Protein AF-A0A6A6X1Z5-F1 (afdb_monomer_lite)

pLDDT: mean 71.98, std 20.32, range [31.97, 98.31]

InterPro domains:
  IPR053030 Ribosomal biogenesis protein FAF1-like [PTHR28096] (64-245)

Secondary structure (DSSP, 8-state):
----------PPPTTSSS--S--------SS-HHHHHHHHHHHHHHHHSPPP------PPP--------------------------TT-------------------HHHHHHHHSSSPPPS---------------SS-HHHHHHH-HHHHHHHHHHHHHHHHHHHHHH-----SSPPPTTS--HHHHHHHHHHHHHHTT-SS-TTS-S---HHHHHHHHHHHHHHHHHHHHHHHHTT------

Foldseek 3Di:
DDDDDPDDDDPDDPVVVPDDDDDDDDDDDPDPPPVVVVVVVVVVCCVVDVDDDDDDDDDDDDDDDDDDDDDDDDDDDDDDDDDDDDDPPDPDDDDDPPPPPPPPVPDDPVVCCQVPDPDDNDPDPPVPDPPPPPVPPPPCPVVNVCVVDPVVVLCVQLVVLLVVLVVVLVVDPDDDPDNPPSPDDDDPSVLVSVQSVVVVVPDPDGPPDDPDDPPVVVVVVVVVVVVVVVVVVVVCVVVVHDDDDD

Radius of gyration: 39.99 Å; chains: 1; bounding box: 81×71×133 Å

Structure (mmCIF, N/CA/C/O backbone):
data_AF-A0A6A6X1Z5-F1
#
_entry.id   AF-A0A6A6X1Z5-F1
#
loop_
_atom_site.group_PDB
_atom_site.id
_atom_site.type_symbol
_atom_site.label_atom_id
_atom_site.label_alt_id
_atom_site.label_comp_id
_atom_site.label_asym_id
_atom_site.label_entity_id
_atom_site.label_seq_id
_atom_site.pdbx_PDB_ins_code
_atom_site.Cartn_x
_atom_site.Cartn_y
_atom_site.Cartn_z
_atom_site.occupancy
_atom_site.B_iso_or_equiv
_atom_site.auth_seq_id
_atom_site.auth_comp_id
_atom_site.auth_asym_id
_atom_site.auth_atom_id
_atom_site.pdbx_PDB_model_num
ATOM 1 N N . MET A 1 1 ? -7.165 31.531 -41.387 1.00 43.91 1 MET A N 1
ATOM 2 C CA . MET A 1 1 ? -5.850 31.342 -40.736 1.00 43.91 1 MET A CA 1
ATOM 3 C C . MET A 1 1 ? -5.545 32.599 -39.936 1.00 43.91 1 MET A C 1
ATOM 5 O O . MET A 1 1 ? -5.436 33.654 -40.540 1.00 43.91 1 MET A O 1
ATOM 9 N N . ILE A 1 2 ? -5.506 32.514 -38.605 1.00 45.00 2 ILE A N 1
ATOM 10 C CA . ILE A 1 2 ? -5.243 33.656 -37.712 1.00 45.00 2 ILE A CA 1
ATOM 11 C C . ILE A 1 2 ? -3.894 33.384 -37.031 1.00 45.00 2 ILE A C 1
ATOM 13 O O . ILE A 1 2 ? -3.789 32.369 -36.341 1.00 45.00 2 ILE A O 1
ATOM 17 N N . PRO A 1 3 ? -2.851 34.209 -37.224 1.00 53.12 3 PRO A N 1
ATOM 18 C CA . PRO A 1 3 ? -1.579 34.002 -36.545 1.00 53.12 3 PRO A CA 1
ATOM 19 C C . PRO A 1 3 ? -1.652 34.525 -35.103 1.00 53.12 3 PRO A C 1
ATOM 21 O O . PRO A 1 3 ? -1.816 35.719 -34.866 1.00 53.12 3 PRO A O 1
ATOM 24 N N . THR A 1 4 ? -1.508 33.637 -34.119 1.00 54.19 4 THR A N 1
ATOM 25 C CA . THR A 1 4 ? -1.343 34.014 -32.709 1.00 54.19 4 THR A CA 1
ATOM 26 C C . THR A 1 4 ? 0.110 34.411 -32.454 1.00 54.19 4 THR A C 1
ATOM 28 O O . THR A 1 4 ? 0.988 33.556 -32.333 1.00 54.19 4 THR A O 1
ATOM 31 N N . THR A 1 5 ? 0.392 35.708 -32.370 1.00 56.56 5 THR A N 1
ATOM 32 C CA . THR A 1 5 ? 1.717 36.214 -31.996 1.00 56.56 5 THR A CA 1
ATOM 33 C C . THR A 1 5 ? 1.926 36.045 -30.488 1.00 56.56 5 THR A C 1
ATOM 35 O O . THR A 1 5 ? 1.276 36.721 -29.690 1.00 56.56 5 THR A O 1
ATOM 38 N N . LEU A 1 6 ? 2.832 35.150 -30.075 1.00 56.81 6 LEU A N 1
ATOM 39 C CA . LEU A 1 6 ? 3.268 35.049 -28.679 1.00 56.81 6 LEU A CA 1
ATOM 40 C C . LEU A 1 6 ? 3.949 36.362 -28.254 1.00 56.81 6 LEU A C 1
ATOM 42 O O . LEU A 1 6 ? 5.051 36.681 -28.702 1.00 56.81 6 LEU A O 1
ATOM 46 N N . GLY A 1 7 ? 3.302 37.111 -27.360 1.00 60.66 7 GLY A N 1
ATOM 47 C CA . GLY A 1 7 ? 3.885 38.283 -26.712 1.00 60.66 7 GLY A CA 1
ATOM 48 C C . GLY A 1 7 ? 5.124 37.904 -25.895 1.00 60.66 7 GLY A C 1
ATOM 49 O O . GLY A 1 7 ? 5.072 37.040 -25.015 1.00 60.66 7 GLY A O 1
ATOM 50 N N . LYS A 1 8 ? 6.254 38.554 -26.190 1.00 65.38 8 LYS A N 1
ATOM 51 C CA . LYS A 1 8 ? 7.524 38.376 -25.477 1.00 65.38 8 LYS A CA 1
ATOM 52 C C . LYS A 1 8 ? 7.363 38.859 -24.031 1.00 65.38 8 LYS A C 1
ATOM 54 O O . LYS A 1 8 ? 7.345 40.060 -23.776 1.00 65.38 8 LYS A O 1
ATOM 59 N N . ARG A 1 9 ? 7.263 37.941 -23.067 1.00 66.31 9 ARG A N 1
ATOM 60 C CA . ARG A 1 9 ? 7.368 38.296 -21.644 1.00 66.31 9 ARG A CA 1
ATOM 61 C C . ARG A 1 9 ? 8.831 38.594 -21.306 1.00 66.31 9 ARG A C 1
ATOM 63 O O . ARG A 1 9 ? 9.701 37.740 -21.470 1.00 66.31 9 ARG A O 1
ATOM 70 N N . LYS A 1 10 ? 9.082 39.825 -20.855 1.00 65.06 10 LYS A N 1
ATOM 71 C CA . LYS A 1 10 ? 10.375 40.333 -20.380 1.00 65.06 10 LYS A CA 1
ATOM 72 C C . LYS A 1 10 ? 10.792 39.514 -19.148 1.00 65.06 10 LYS A C 1
ATOM 74 O O . LYS A 1 10 ? 10.111 39.559 -18.128 1.00 65.06 10 LYS A O 1
ATOM 79 N N . ARG A 1 11 ? 11.871 38.727 -19.238 1.00 64.38 11 ARG A N 1
ATOM 80 C CA . ARG A 1 11 ? 12.480 38.098 -18.053 1.00 64.38 11 ARG A CA 1
ATOM 81 C C . ARG A 1 11 ? 13.092 39.213 -17.209 1.00 64.38 11 ARG A C 1
ATOM 83 O O . ARG A 1 11 ? 13.997 39.897 -17.675 1.00 64.38 11 ARG A O 1
ATOM 90 N N . ILE A 1 12 ? 12.577 39.406 -16.001 1.00 60.69 12 ILE A N 1
ATOM 91 C CA . ILE A 1 12 ? 13.194 40.282 -15.004 1.00 60.69 12 ILE A CA 1
ATOM 92 C C . ILE A 1 12 ? 14.460 39.566 -14.521 1.00 60.69 12 ILE A C 1
ATOM 94 O O . ILE A 1 12 ? 14.403 38.406 -14.109 1.00 60.69 12 ILE A O 1
ATOM 98 N N . ALA A 1 13 ? 1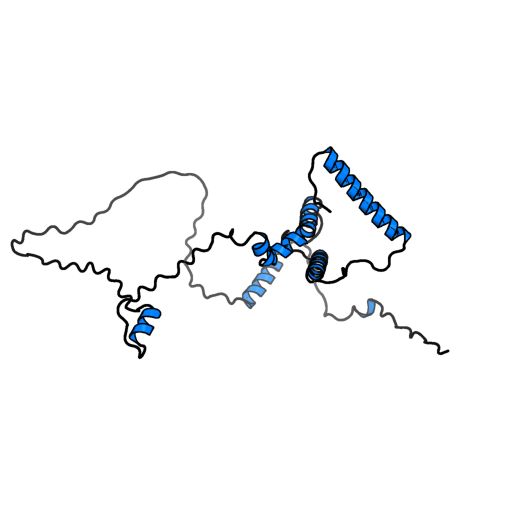5.612 40.221 -14.659 1.00 59.41 13 ALA A N 1
ATOM 99 C CA . ALA A 1 13 ? 16.889 39.695 -14.203 1.00 59.41 13 ALA A CA 1
ATOM 100 C C . ALA A 1 13 ? 16.948 39.714 -12.667 1.00 59.41 13 ALA A C 1
ATOM 102 O O . ALA A 1 13 ? 16.429 40.621 -12.019 1.00 59.41 13 ALA A O 1
ATOM 103 N N . ARG A 1 14 ? 17.613 38.709 -12.087 1.00 57.22 14 ARG A N 1
ATOM 104 C CA . ARG A 1 14 ? 17.745 38.462 -10.636 1.00 57.22 14 ARG A CA 1
ATOM 105 C C . ARG A 1 14 ? 18.333 39.643 -9.840 1.00 57.22 14 ARG A C 1
ATOM 107 O O . ARG A 1 14 ? 18.238 39.654 -8.621 1.00 57.22 14 ARG A O 1
ATOM 114 N N . THR A 1 15 ? 18.905 40.627 -10.526 1.00 56.62 15 THR A N 1
ATOM 115 C CA . THR A 1 15 ? 19.497 41.851 -9.976 1.00 56.62 15 THR A CA 1
ATOM 116 C C . THR A 1 15 ? 18.468 42.902 -9.543 1.00 56.62 15 THR A C 1
ATOM 118 O O . THR A 1 15 ? 18.799 43.773 -8.750 1.00 56.62 15 THR A O 1
ATOM 121 N N . GLU A 1 16 ? 17.220 42.832 -10.022 1.00 57.34 16 GLU A N 1
ATOM 122 C CA . GLU A 1 16 ? 16.167 43.815 -9.689 1.00 57.34 16 GLU A CA 1
ATOM 123 C C . GLU A 1 16 ? 15.363 43.443 -8.427 1.00 57.34 16 GLU A C 1
ATOM 125 O O . GLU A 1 16 ? 14.689 44.294 -7.858 1.00 57.34 16 GLU A O 1
ATOM 130 N N . LEU A 1 17 ? 15.459 42.198 -7.934 1.00 54.12 17 LEU A N 1
ATOM 131 C CA . LEU A 1 17 ? 14.860 41.799 -6.647 1.00 54.12 17 LEU A CA 1
ATOM 132 C C . LEU A 1 17 ? 15.766 42.076 -5.433 1.00 54.12 17 LEU A C 1
ATOM 134 O O . LEU A 1 17 ? 15.362 41.813 -4.303 1.00 54.12 17 LEU A O 1
ATOM 138 N N . SER A 1 18 ? 16.981 42.593 -5.632 1.00 55.16 18 SER A N 1
ATOM 139 C CA . SER A 1 18 ? 17.974 42.757 -4.563 1.00 55.16 18 SER A CA 1
ATOM 140 C C . SER A 1 18 ? 18.182 44.207 -4.118 1.00 55.16 18 SER A C 1
ATOM 142 O O . SER A 1 18 ? 19.311 44.598 -3.821 1.00 55.16 18 SER A O 1
ATOM 144 N N . ARG A 1 19 ? 17.129 45.032 -4.053 1.00 55.72 19 ARG A N 1
ATOM 145 C CA . ARG A 1 19 ? 17.244 46.338 -3.388 1.00 55.72 19 ARG A CA 1
ATOM 146 C C . ARG A 1 19 ? 15.967 46.746 -2.659 1.00 55.72 19 ARG A C 1
ATOM 148 O O . ARG A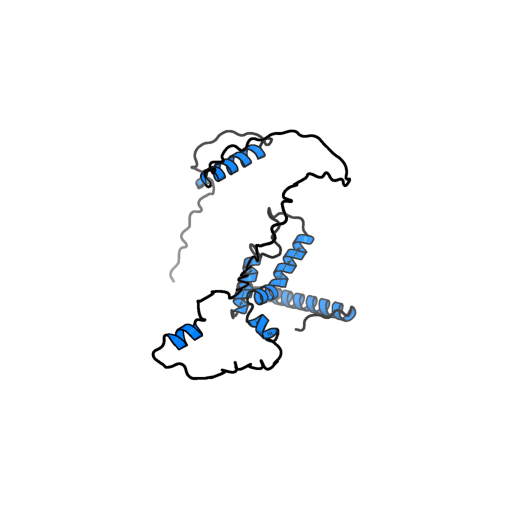 1 19 ? 15.055 47.277 -3.275 1.00 55.72 19 ARG A O 1
ATOM 155 N N . ALA A 1 20 ? 15.955 46.505 -1.348 1.00 42.94 20 ALA A N 1
ATOM 156 C CA . ALA A 1 20 ? 15.560 47.450 -0.292 1.00 42.94 20 ALA A CA 1
ATOM 157 C C . ALA A 1 20 ? 15.181 46.685 0.989 1.00 42.94 20 ALA A C 1
ATOM 159 O O . ALA A 1 20 ? 14.010 46.534 1.322 1.00 42.94 20 ALA A O 1
ATOM 160 N N . SER A 1 21 ? 16.187 46.233 1.733 1.00 46.09 21 SER A N 1
ATOM 161 C CA . SER A 1 21 ? 16.071 46.106 3.187 1.00 46.09 21 SER A CA 1
ATOM 162 C C . SER A 1 21 ? 17.133 47.017 3.823 1.00 46.09 21 SER A C 1
ATOM 164 O O . SER A 1 21 ? 18.225 47.121 3.256 1.00 46.09 21 SER A O 1
ATOM 166 N N . PRO A 1 22 ? 16.812 47.730 4.919 1.00 41.47 22 PRO A N 1
ATOM 167 C CA . PRO A 1 22 ? 17.693 48.714 5.550 1.00 41.47 22 PRO A CA 1
ATOM 168 C C . PRO A 1 22 ? 19.085 48.179 5.927 1.00 41.47 22 PRO A C 1
ATOM 170 O O . PRO A 1 22 ? 19.289 46.985 6.110 1.00 41.47 22 PRO A O 1
ATOM 173 N N . SER A 1 23 ? 20.016 49.128 5.997 1.00 43.50 23 SER A N 1
ATOM 174 C CA . SER A 1 23 ? 21.482 49.071 6.058 1.00 43.50 23 SER A CA 1
ATOM 175 C C . SER A 1 23 ? 22.157 48.187 7.136 1.00 43.50 23 SER A C 1
ATOM 177 O O . SER A 1 23 ? 21.507 47.771 8.091 1.00 43.50 23 SER A O 1
ATOM 179 N N . PRO A 1 24 ? 23.485 47.948 6.999 1.00 56.38 24 PRO A N 1
ATOM 180 C CA . PRO A 1 24 ? 24.251 46.901 7.684 1.00 56.38 24 PRO A CA 1
ATOM 181 C C . PRO A 1 24 ? 25.138 47.405 8.844 1.00 56.38 24 PRO A C 1
ATOM 183 O O . PRO A 1 24 ? 25.525 48.574 8.840 1.00 56.38 24 PRO A O 1
ATOM 186 N N . SER A 1 25 ? 25.527 46.489 9.754 1.00 39.81 25 SER A N 1
ATOM 187 C CA . SER A 1 25 ? 26.847 46.312 10.442 1.00 39.81 25 SER A CA 1
ATOM 188 C C . SER A 1 25 ? 26.705 45.861 11.918 1.00 39.81 25 SER A C 1
ATOM 190 O O . SER A 1 25 ? 25.686 46.196 12.518 1.00 39.81 25 SER A O 1
ATOM 192 N N . PRO A 1 26 ? 27.715 45.215 12.558 1.00 48.09 26 PRO A N 1
ATOM 193 C CA . PRO A 1 26 ? 28.951 44.636 12.024 1.00 48.09 26 PRO A CA 1
ATOM 194 C C . PRO A 1 26 ? 29.085 43.117 12.273 1.00 48.09 26 PRO A C 1
ATOM 196 O O . PRO A 1 26 ? 28.449 42.522 13.137 1.00 48.09 26 PRO A O 1
ATOM 199 N N . SER A 1 27 ? 29.972 42.508 11.492 1.00 47.41 27 SER A N 1
ATOM 200 C CA . SER A 1 27 ? 30.540 41.179 11.704 1.00 47.41 27 SER A CA 1
ATOM 201 C C . SER A 1 27 ? 31.111 40.998 13.112 1.00 47.41 27 SER A C 1
ATOM 203 O O . SER A 1 27 ? 31.929 41.820 13.528 1.00 47.41 27 SER A O 1
ATOM 205 N N . ILE A 1 28 ? 30.822 39.870 13.762 1.00 39.38 28 ILE A N 1
ATOM 206 C CA . ILE A 1 28 ? 31.737 39.268 14.736 1.00 39.38 28 ILE A CA 1
ATOM 207 C C . ILE A 1 28 ? 31.846 37.776 14.414 1.00 39.38 28 ILE A C 1
ATOM 209 O O . ILE A 1 28 ? 30.866 37.098 14.115 1.00 39.38 28 ILE A O 1
ATOM 213 N N . ALA A 1 29 ? 33.099 37.341 14.364 1.00 39.41 29 ALA A N 1
ATOM 214 C CA . ALA A 1 29 ? 33.576 35.998 14.108 1.00 39.41 29 ALA A CA 1
ATOM 215 C C . ALA A 1 29 ? 32.988 34.957 15.093 1.00 39.41 29 ALA A C 1
ATOM 217 O O . ALA A 1 29 ? 32.493 35.323 16.161 1.00 39.41 29 ALA A O 1
ATOM 218 N N . PRO A 1 30 ? 33.025 33.659 14.745 1.00 49.03 30 PRO A N 1
ATOM 219 C CA . PRO A 1 30 ? 32.361 32.614 15.509 1.00 49.03 30 PRO A CA 1
ATOM 220 C C . PRO A 1 30 ? 33.202 32.210 16.722 1.00 49.03 30 PRO A C 1
ATOM 222 O O . PRO A 1 30 ? 34.106 31.395 16.594 1.00 49.03 30 PRO A O 1
ATOM 225 N N . GLU A 1 31 ? 32.893 32.758 17.896 1.00 45.47 31 GLU A N 1
ATOM 226 C CA . GLU A 1 31 ? 33.355 32.165 19.165 1.00 45.47 31 GLU A CA 1
ATOM 227 C C . GLU A 1 31 ? 32.435 32.434 20.374 1.00 45.47 31 GLU A C 1
ATOM 229 O O . GLU A 1 31 ? 32.738 32.026 21.487 1.00 45.47 31 GLU A O 1
ATOM 234 N N . SER A 1 32 ? 31.271 33.069 20.177 1.00 52.19 32 SER A N 1
ATOM 235 C CA . SER A 1 32 ? 30.331 33.403 21.265 1.00 52.19 32 SER A CA 1
ATOM 236 C C . SER A 1 32 ? 28.864 33.359 20.795 1.00 52.19 32 SER A C 1
ATOM 238 O O . SER A 1 32 ? 28.070 34.257 21.041 1.00 52.19 32 SER A O 1
ATOM 240 N N . GLY A 1 33 ? 28.497 32.336 20.014 1.00 56.59 33 GLY A N 1
ATOM 241 C CA . GLY A 1 33 ? 27.147 32.218 19.437 1.00 56.59 33 GLY A CA 1
ATOM 242 C C . GLY A 1 33 ? 26.089 31.683 20.407 1.00 56.59 33 GLY A C 1
ATOM 243 O O . GLY A 1 33 ? 24.907 31.993 20.264 1.00 56.59 33 GLY A O 1
ATOM 244 N N . ASP A 1 34 ? 26.497 30.896 21.402 1.00 58.31 34 ASP A N 1
ATOM 245 C CA . ASP A 1 34 ? 25.550 30.195 22.272 1.00 58.31 34 ASP A CA 1
ATOM 246 C C . ASP A 1 34 ? 24.889 31.135 23.289 1.00 58.31 34 ASP A C 1
ATOM 248 O O . ASP A 1 34 ? 23.692 31.006 23.555 1.00 58.31 34 ASP A O 1
ATOM 252 N N . GLU A 1 35 ? 25.623 32.129 23.799 1.00 63.03 35 GLU A N 1
ATOM 253 C CA . GLU A 1 35 ? 25.081 33.119 24.738 1.00 63.03 35 GLU A CA 1
ATOM 254 C C . GLU A 1 35 ? 24.086 34.073 24.061 1.00 63.03 35 GLU A C 1
ATOM 256 O O . GLU A 1 35 ? 23.015 34.349 24.612 1.00 63.03 35 GLU A O 1
ATOM 261 N N . ASP A 1 36 ? 24.373 34.498 22.827 1.00 76.00 36 ASP A N 1
ATOM 262 C CA . ASP A 1 36 ? 23.480 35.354 22.039 1.00 76.00 36 ASP A CA 1
ATOM 263 C C . ASP A 1 36 ? 22.169 34.637 21.686 1.00 76.00 36 ASP A C 1
ATOM 265 O O . ASP A 1 36 ? 21.079 35.210 21.790 1.00 76.00 36 ASP A O 1
ATOM 269 N N . ILE A 1 37 ? 22.238 33.351 21.330 1.00 78.62 37 ILE A N 1
ATOM 270 C CA . ILE A 1 37 ? 21.051 32.540 21.033 1.00 78.62 37 ILE A CA 1
ATOM 271 C C . ILE A 1 37 ? 20.208 32.329 22.300 1.00 78.62 37 ILE A C 1
ATOM 273 O O . ILE A 1 37 ? 18.982 32.489 22.263 1.00 78.62 37 ILE A O 1
ATOM 277 N N . GLN A 1 38 ? 20.840 32.033 23.439 1.00 84.81 38 GLN A N 1
ATOM 278 C CA . GLN A 1 38 ? 20.149 31.908 24.726 1.00 84.81 38 GLN A CA 1
ATOM 279 C C . GLN A 1 38 ? 19.484 33.223 25.153 1.00 84.81 38 GLN A C 1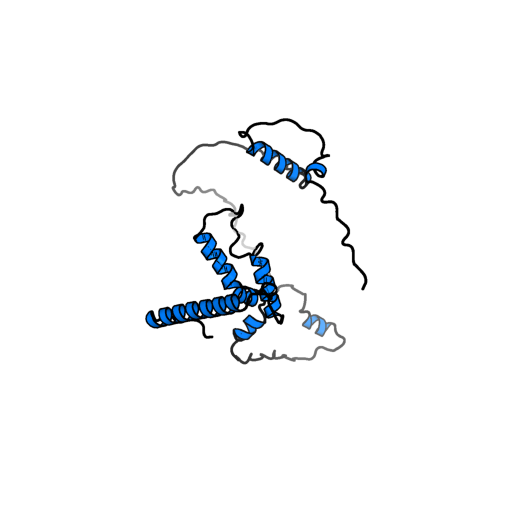
ATOM 281 O O . GLN A 1 38 ? 18.344 33.208 25.626 1.00 84.81 38 GLN A O 1
ATOM 286 N N . ALA A 1 39 ? 20.136 34.367 24.931 1.00 86.81 39 ALA A N 1
ATOM 287 C CA . ALA A 1 39 ? 19.570 35.682 25.222 1.00 86.81 39 ALA A CA 1
ATOM 288 C C . ALA A 1 39 ? 18.331 35.985 24.361 1.00 86.81 39 ALA A C 1
ATOM 290 O O . ALA A 1 39 ? 17.336 36.518 24.867 1.00 86.81 39 ALA A O 1
ATOM 291 N N . ILE A 1 40 ? 18.345 35.594 23.082 1.00 86.62 40 ILE A N 1
ATOM 292 C CA . ILE A 1 40 ? 17.194 35.729 22.177 1.00 86.62 40 ILE A CA 1
ATOM 293 C C . ILE A 1 40 ? 16.022 34.863 22.658 1.00 86.62 40 ILE A C 1
ATOM 295 O O . ILE A 1 40 ? 14.886 35.347 22.722 1.00 86.62 40 ILE A O 1
ATOM 299 N N . PHE A 1 41 ? 16.279 33.609 23.042 1.00 88.56 41 PHE A N 1
ATOM 300 C CA . PHE A 1 41 ? 15.239 32.728 23.577 1.00 88.56 41 PHE A CA 1
ATOM 301 C C . PHE A 1 41 ? 14.684 33.226 24.909 1.00 88.56 41 PHE A C 1
ATOM 303 O O . PHE A 1 41 ? 13.464 33.238 25.079 1.00 88.56 41 PHE A O 1
ATOM 310 N N . ARG A 1 42 ? 15.539 33.709 25.818 1.00 87.00 42 ARG A N 1
ATOM 311 C CA . ARG A 1 42 ? 15.111 34.280 27.100 1.00 87.00 42 ARG A CA 1
ATOM 312 C C . ARG A 1 42 ? 14.199 35.489 26.891 1.00 87.00 42 ARG A C 1
ATOM 314 O O . ARG A 1 42 ? 13.109 35.530 27.451 1.00 87.00 42 ARG A O 1
ATOM 321 N N . ARG A 1 43 ? 14.565 36.406 25.989 1.00 86.88 43 ARG A N 1
ATOM 322 C CA . ARG A 1 43 ? 13.746 37.581 25.645 1.00 86.88 43 ARG A CA 1
ATOM 323 C C . ARG A 1 43 ? 12.394 37.202 25.031 1.00 86.88 43 ARG A C 1
ATOM 325 O O . ARG A 1 43 ? 11.375 37.809 25.355 1.00 86.88 43 ARG A O 1
ATOM 332 N N . ALA A 1 44 ? 12.369 36.210 24.140 1.00 89.94 44 ALA A N 1
ATOM 333 C CA . ALA A 1 44 ? 11.129 35.721 23.535 1.00 89.94 44 ALA A CA 1
ATOM 334 C C . ALA A 1 44 ? 10.233 34.993 24.552 1.00 89.94 44 ALA A C 1
ATOM 336 O O . ALA A 1 44 ? 9.004 35.079 24.471 1.00 89.94 44 ALA A O 1
ATOM 337 N N . PHE A 1 45 ? 10.845 34.291 25.505 1.00 87.94 45 PHE A N 1
ATOM 338 C CA . PHE A 1 45 ? 10.154 33.602 26.583 1.00 87.94 45 PHE A CA 1
ATOM 339 C C . PHE A 1 45 ? 9.547 34.593 27.580 1.00 87.94 45 PHE A C 1
ATOM 341 O O . PHE A 1 45 ? 8.348 34.521 27.817 1.00 87.94 45 PHE A O 1
ATOM 348 N N . GLU A 1 46 ? 10.306 35.578 28.064 1.00 84.12 46 GLU A N 1
ATOM 349 C CA . GLU A 1 46 ? 9.823 36.631 28.976 1.00 84.12 46 GLU A CA 1
ATOM 350 C C . GLU A 1 46 ? 8.687 37.470 28.368 1.00 84.12 46 GLU A C 1
ATOM 352 O O . GLU A 1 46 ? 7.755 37.877 29.061 1.00 84.12 46 GLU A O 1
ATOM 357 N N . ALA A 1 47 ? 8.718 37.699 27.050 1.00 85.06 47 ALA A N 1
ATOM 358 C CA . ALA A 1 47 ? 7.644 38.400 26.349 1.00 85.06 47 ALA A CA 1
ATOM 359 C C . ALA A 1 47 ? 6.326 37.604 26.321 1.00 85.06 47 ALA A C 1
ATOM 361 O O . ALA A 1 47 ? 5.245 38.195 26.323 1.00 85.06 47 ALA A O 1
ATOM 362 N N . LYS A 1 48 ? 6.404 36.268 26.274 1.00 84.19 48 LYS A N 1
ATOM 363 C CA . LYS A 1 48 ? 5.234 35.372 26.247 1.00 84.19 48 LYS A CA 1
ATOM 364 C C . LYS A 1 48 ? 4.770 34.958 27.637 1.00 84.19 48 LYS A C 1
ATOM 366 O O . LYS A 1 48 ? 3.575 34.773 27.853 1.00 84.19 48 LYS A O 1
ATOM 371 N N . PHE A 1 49 ? 5.705 34.824 28.562 1.00 82.12 49 PHE A N 1
ATOM 372 C CA . PHE A 1 49 ? 5.488 34.367 29.918 1.00 82.12 49 PHE A CA 1
ATOM 373 C C . PHE A 1 49 ? 6.025 35.437 30.854 1.00 82.12 49 PHE A C 1
ATOM 375 O O . PHE A 1 49 ? 7.229 35.547 31.076 1.00 82.12 49 PHE A O 1
ATOM 382 N N . LYS A 1 50 ? 5.111 36.239 31.408 1.00 75.69 50 LYS A N 1
ATOM 383 C CA . LYS A 1 50 ? 5.473 37.136 32.503 1.00 75.69 50 LYS A CA 1
ATOM 384 C C . LYS A 1 50 ? 5.981 36.269 33.660 1.00 75.69 50 LYS A C 1
ATOM 386 O O . LYS A 1 50 ? 5.274 35.327 34.029 1.00 75.69 50 LYS A O 1
ATOM 391 N N . PRO A 1 51 ? 7.165 36.552 34.221 1.00 75.56 51 PRO A N 1
ATOM 392 C CA . PRO A 1 51 ? 7.671 35.789 35.350 1.00 75.56 51 PRO A CA 1
ATOM 393 C C . PRO A 1 51 ? 6.665 35.878 36.503 1.00 75.56 51 PRO A C 1
ATOM 395 O O . PRO A 1 51 ? 6.220 36.967 36.872 1.00 75.56 51 PRO A O 1
ATOM 398 N N . LEU A 1 52 ? 6.264 34.719 37.028 1.00 68.56 52 LEU A N 1
ATOM 399 C CA . LEU A 1 52 ? 5.423 34.636 38.220 1.00 68.56 52 LEU A CA 1
ATOM 400 C C . LEU A 1 52 ? 6.192 35.257 39.393 1.00 68.56 52 LEU A C 1
ATOM 402 O O . LEU A 1 52 ? 7.397 35.043 39.519 1.00 68.56 52 LEU A O 1
ATOM 406 N N . ALA A 1 53 ? 5.515 36.027 40.245 1.00 68.62 53 ALA A N 1
ATOM 407 C CA . ALA A 1 53 ? 6.132 36.581 41.444 1.00 68.62 53 ALA A CA 1
ATOM 408 C C . ALA A 1 53 ? 6.477 35.431 42.402 1.00 68.62 53 ALA A C 1
ATOM 410 O O . ALA A 1 53 ? 5.599 34.855 43.040 1.00 68.62 53 ALA A O 1
ATOM 411 N N . VAL A 1 54 ? 7.754 35.058 42.448 1.00 63.34 54 VAL A N 1
ATOM 412 C CA . VAL A 1 54 ? 8.272 34.065 43.389 1.00 63.34 54 VAL A CA 1
ATOM 413 C C . VAL A 1 54 ? 8.644 34.802 44.673 1.00 63.34 54 VAL A C 1
ATOM 415 O O . VAL A 1 54 ? 9.519 35.667 44.659 1.00 63.34 54 VAL A O 1
ATOM 418 N N . GLU A 1 55 ? 7.982 34.476 45.783 1.00 64.31 55 GLU A N 1
ATOM 419 C CA . GLU A 1 55 ? 8.438 34.894 47.112 1.00 64.31 55 GLU A CA 1
ATOM 420 C C . GLU A 1 55 ? 9.823 34.279 47.391 1.00 64.31 55 GLU A C 1
ATOM 422 O O . GLU A 1 55 ? 10.039 33.099 47.091 1.00 64.31 55 GLU A O 1
ATOM 427 N N . PRO A 1 56 ? 10.791 35.038 47.936 1.00 60.78 56 PRO A N 1
ATOM 428 C CA . PRO A 1 56 ? 12.168 34.578 48.058 1.00 60.78 56 PRO A CA 1
ATOM 429 C C . PRO A 1 56 ? 12.278 33.412 49.051 1.00 60.78 56 PRO A C 1
ATOM 431 O O . PRO A 1 56 ? 12.302 33.601 50.269 1.00 60.78 56 PRO A O 1
ATOM 434 N N . LYS A 1 57 ? 12.409 32.186 48.530 1.00 55.59 57 LYS A N 1
ATOM 435 C CA . LYS A 1 57 ? 12.885 31.037 49.307 1.00 55.59 57 LYS A CA 1
ATOM 436 C C . LYS A 1 57 ? 14.364 31.248 49.625 1.00 55.59 57 LYS A C 1
ATOM 438 O O . LYS A 1 57 ? 15.204 31.279 48.731 1.00 55.59 57 LYS A O 1
ATOM 443 N N . LYS A 1 58 ? 14.675 31.399 50.913 1.00 50.47 58 LYS A N 1
ATOM 444 C CA . LYS A 1 58 ? 16.043 31.499 51.433 1.00 50.47 58 LYS A CA 1
ATOM 445 C C . LYS A 1 58 ? 16.807 30.210 51.114 1.00 50.47 58 LYS A C 1
ATOM 447 O O . LYS A 1 58 ? 16.472 29.150 51.634 1.00 50.47 58 LYS A O 1
ATOM 452 N N . THR A 1 59 ? 17.838 30.311 50.286 1.00 43.25 59 THR A N 1
ATOM 453 C CA . THR A 1 59 ? 18.809 29.244 50.026 1.00 43.25 59 THR A CA 1
ATOM 454 C C . THR A 1 59 ? 19.893 29.256 51.105 1.00 43.25 59 THR A C 1
ATOM 456 O O . THR A 1 59 ? 20.573 30.268 51.277 1.00 43.25 59 THR A O 1
ATOM 459 N N . LYS A 1 60 ? 20.095 28.136 51.809 1.00 43.75 60 LYS A N 1
ATOM 460 C CA . LYS A 1 60 ? 21.387 27.812 52.432 1.00 43.75 60 LYS A CA 1
ATOM 461 C C . LYS A 1 60 ? 22.117 26.862 51.484 1.00 43.75 60 LYS A C 1
ATOM 463 O O . LYS A 1 60 ? 21.613 25.782 51.201 1.00 43.75 60 LYS A O 1
ATOM 468 N N . MET A 1 61 ? 23.253 27.317 50.969 1.00 37.28 61 MET A N 1
ATOM 469 C CA . MET A 1 61 ? 24.195 26.543 50.161 1.00 37.28 61 MET A CA 1
ATOM 470 C C . MET A 1 61 ? 25.270 25.963 51.085 1.00 37.28 61 MET A C 1
ATOM 472 O O . MET A 1 61 ? 25.769 26.694 51.939 1.00 37.28 61 MET A O 1
ATOM 476 N N . ALA A 1 62 ? 25.649 24.702 50.884 1.00 37.66 62 ALA A N 1
ATOM 477 C CA . ALA A 1 62 ? 27.017 24.217 51.071 1.00 37.66 62 ALA A CA 1
ATOM 478 C C . ALA A 1 62 ? 27.180 22.885 50.321 1.00 37.66 62 ALA A C 1
ATOM 480 O O . ALA A 1 62 ? 26.369 21.976 50.462 1.00 37.66 62 ALA A O 1
ATOM 481 N N . GLU A 1 63 ? 28.220 22.830 49.503 1.00 39.59 63 GLU A N 1
ATOM 482 C CA . GLU A 1 63 ? 28.613 21.782 48.565 1.00 39.59 63 GLU A CA 1
ATOM 483 C C . GLU A 1 63 ? 29.877 21.095 49.109 1.00 39.59 63 GLU A C 1
ATOM 485 O O . GLU A 1 63 ? 30.823 21.806 49.457 1.00 39.59 63 GLU A O 1
ATOM 490 N N . LYS A 1 64 ? 29.901 19.751 49.188 1.00 35.34 64 LYS A N 1
ATOM 491 C CA . LYS A 1 64 ? 31.104 18.923 48.947 1.00 35.34 64 LYS A CA 1
ATOM 492 C C . LYS A 1 64 ? 30.820 17.407 48.906 1.00 35.34 64 LYS A C 1
ATOM 494 O O . LYS A 1 64 ? 30.364 16.840 49.887 1.00 35.34 64 LYS A O 1
ATOM 499 N N . GLU A 1 65 ? 31.090 16.847 47.726 1.00 38.66 65 GLU A N 1
ATOM 500 C CA . GLU A 1 65 ? 31.732 15.565 47.356 1.00 38.66 65 GLU A CA 1
ATOM 501 C C . GLU A 1 65 ? 31.572 14.275 48.203 1.00 38.66 65 GLU A C 1
ATOM 503 O O . GLU A 1 65 ? 32.008 14.196 49.343 1.00 38.66 65 GLU A O 1
ATOM 508 N N . GLU A 1 66 ? 31.055 13.255 47.496 1.00 39.22 66 GLU A N 1
ATOM 509 C CA . GLU A 1 66 ? 31.436 11.824 47.410 1.00 39.22 66 GLU A CA 1
ATOM 510 C C . GLU A 1 66 ? 31.400 10.843 48.615 1.00 39.22 66 GLU A C 1
ATOM 512 O O . GLU A 1 66 ? 32.072 10.998 49.624 1.00 39.22 66 GLU A O 1
ATOM 517 N N . GLU A 1 67 ? 30.730 9.709 48.322 1.00 34.62 67 GLU A N 1
ATOM 518 C CA . GLU A 1 67 ? 31.016 8.311 48.717 1.00 34.62 67 GLU A CA 1
ATOM 519 C C . GLU A 1 67 ? 30.236 7.639 49.890 1.00 34.62 67 GLU A C 1
ATOM 521 O O . GLU A 1 67 ? 30.363 7.999 51.050 1.00 34.62 67 GLU A O 1
ATOM 526 N N . LYS A 1 68 ? 29.510 6.562 49.508 1.00 33.16 68 LYS A N 1
ATOM 527 C CA . LYS A 1 68 ? 29.062 5.337 50.230 1.00 33.16 68 LYS A CA 1
ATOM 528 C C . LYS A 1 68 ? 28.098 5.395 51.440 1.00 33.16 68 LYS A C 1
ATOM 530 O O . LYS A 1 68 ? 28.429 5.870 52.512 1.00 33.16 68 LYS A O 1
ATOM 535 N N . VAL A 1 69 ? 26.922 4.783 51.215 1.00 39.88 69 VAL A N 1
ATOM 536 C CA . VAL A 1 69 ? 26.328 3.617 51.926 1.00 39.88 69 VAL A CA 1
ATOM 537 C C . VAL A 1 69 ? 26.796 3.365 53.372 1.00 39.88 69 VAL A C 1
ATOM 539 O O . VAL A 1 69 ? 27.952 3.007 53.552 1.00 39.88 69 VAL A O 1
ATOM 542 N N . ASP A 1 70 ? 25.891 3.468 54.356 1.00 31.97 70 ASP A N 1
ATOM 543 C CA . ASP A 1 70 ? 25.435 2.345 55.208 1.00 31.97 70 ASP A CA 1
ATOM 544 C C . ASP A 1 70 ? 24.376 2.787 56.247 1.00 31.97 70 ASP A C 1
ATOM 546 O O . ASP A 1 70 ? 24.204 3.971 56.536 1.00 31.97 70 ASP A O 1
ATOM 550 N N . GLU A 1 71 ? 23.625 1.784 56.691 1.00 39.12 71 GLU A N 1
ATOM 551 C CA . GLU A 1 71 ? 22.388 1.733 57.479 1.00 39.12 71 GLU A CA 1
ATOM 552 C C . GLU A 1 71 ? 22.489 2.099 58.987 1.00 39.12 71 GLU A C 1
ATOM 554 O O . GLU A 1 71 ? 23.545 1.980 59.601 1.00 39.12 71 GLU A O 1
ATOM 559 N N . ASP A 1 72 ? 21.308 2.437 59.537 1.00 38.88 72 ASP A N 1
ATOM 560 C CA . ASP A 1 72 ? 20.763 2.151 60.886 1.00 38.88 72 ASP A CA 1
ATOM 561 C C . ASP A 1 72 ? 21.096 2.954 62.171 1.00 38.88 72 ASP A C 1
ATOM 563 O O . ASP A 1 72 ? 22.153 3.549 62.352 1.00 38.88 72 ASP A O 1
ATOM 567 N N . GLU A 1 73 ? 20.091 2.861 63.065 1.00 38.34 73 GLU A N 1
ATOM 568 C CA . GLU A 1 73 ? 19.973 3.163 64.509 1.00 38.34 73 GLU A CA 1
ATOM 569 C C . GLU A 1 73 ? 19.309 4.486 64.964 1.00 38.34 73 GLU A C 1
ATOM 571 O O . GLU A 1 73 ? 19.923 5.540 65.107 1.00 38.34 73 GLU A O 1
ATOM 576 N N . ASP A 1 74 ? 17.982 4.373 65.152 1.00 46.16 74 ASP A N 1
ATOM 577 C CA . ASP A 1 74 ? 17.227 4.502 66.417 1.00 46.16 74 ASP A CA 1
ATOM 578 C C . ASP A 1 74 ? 17.609 5.589 67.431 1.00 46.16 74 ASP A C 1
ATOM 580 O O . ASP A 1 74 ? 18.719 5.608 67.941 1.00 46.16 74 ASP A O 1
ATOM 584 N N . GLU A 1 75 ? 16.613 6.378 67.865 1.00 46.06 75 GLU A N 1
ATOM 585 C CA . GLU A 1 75 ? 16.541 6.872 69.249 1.00 46.06 75 GLU A CA 1
ATOM 586 C C . GLU A 1 75 ? 15.124 7.354 69.638 1.00 46.06 75 GLU A C 1
ATOM 588 O O . GLU A 1 75 ? 14.401 8.019 68.893 1.00 46.06 75 GLU A O 1
ATOM 593 N N . GLU A 1 76 ? 14.742 6.950 70.845 1.00 46.22 76 GLU A N 1
ATOM 594 C CA . GLU A 1 76 ? 13.432 6.939 71.493 1.00 46.22 76 GLU A CA 1
ATOM 595 C C . GLU A 1 76 ? 13.083 8.286 72.168 1.00 46.22 76 GLU A C 1
ATOM 597 O O . GLU A 1 76 ? 13.961 8.956 72.712 1.00 46.22 76 GLU A O 1
ATOM 602 N N . SER A 1 77 ? 11.796 8.675 72.243 1.00 45.44 77 SER A N 1
ATOM 603 C CA . SER A 1 77 ? 11.347 9.644 73.269 1.00 45.44 77 SER A CA 1
ATOM 604 C C . SER A 1 77 ? 9.826 9.680 73.512 1.00 45.44 77 SER A C 1
ATOM 606 O O . SER A 1 77 ? 9.066 10.345 72.813 1.00 45.44 77 SER A O 1
ATOM 608 N N . ASP A 1 78 ? 9.416 8.912 74.523 1.00 43.34 78 ASP A N 1
ATOM 609 C CA . ASP A 1 78 ? 8.622 9.318 75.696 1.00 43.34 78 ASP A CA 1
ATOM 610 C C . ASP A 1 78 ? 7.341 10.176 75.530 1.00 43.34 78 ASP A C 1
ATOM 612 O O . ASP A 1 78 ? 7.375 11.399 75.389 1.00 43.34 78 ASP A O 1
ATOM 616 N N . TRP A 1 79 ? 6.174 9.549 75.742 1.00 59.28 79 TRP A N 1
ATOM 617 C CA . TRP A 1 79 ? 4.994 10.238 76.282 1.00 59.28 79 TRP A CA 1
ATOM 618 C C . TRP A 1 79 ? 4.352 9.396 77.391 1.00 59.28 79 TRP A C 1
ATOM 620 O O . TRP A 1 79 ? 3.745 8.356 77.138 1.00 59.28 79 TRP A O 1
ATOM 630 N N . SER A 1 80 ? 4.506 9.856 78.635 1.00 53.81 80 SER A N 1
ATOM 631 C CA . SER A 1 80 ? 3.945 9.256 79.846 1.00 53.81 80 SER A CA 1
ATOM 632 C C . SER A 1 80 ? 2.856 10.149 80.462 1.00 53.81 80 SER A C 1
ATOM 634 O O . SER A 1 80 ? 3.015 11.362 80.594 1.00 53.81 80 SER A O 1
ATOM 636 N N . GLY A 1 81 ? 1.740 9.528 80.863 1.00 42.56 81 GLY A N 1
ATOM 637 C CA . GLY A 1 81 ? 0.631 10.134 81.618 1.00 42.56 81 GLY A CA 1
ATOM 638 C C . GLY A 1 81 ? -0.717 9.914 80.917 1.00 42.56 81 GLY A C 1
ATOM 639 O O . GLY A 1 81 ? -0.920 10.401 79.816 1.00 42.56 81 GLY A O 1
ATOM 640 N N . ILE A 1 82 ? -1.698 9.198 81.474 1.00 45.75 82 ILE A N 1
ATOM 641 C CA . ILE A 1 82 ? -2.178 9.294 82.856 1.00 45.75 82 ILE A CA 1
ATOM 642 C C . ILE A 1 82 ? -2.490 7.899 83.427 1.00 45.75 82 ILE A C 1
ATOM 644 O O . ILE A 1 82 ? -3.206 7.114 82.809 1.00 45.75 82 ILE A O 1
ATOM 648 N N . SER A 1 83 ? -2.027 7.628 84.649 1.00 50.78 83 SER A N 1
ATOM 649 C CA . SER A 1 83 ? -2.626 6.637 85.549 1.00 50.78 83 SER A CA 1
ATOM 650 C C . SER A 1 83 ? -3.227 7.376 86.745 1.00 50.78 83 SER A C 1
ATOM 652 O O . SER A 1 83 ? -2.499 7.964 87.542 1.00 50.78 83 SER A O 1
ATOM 654 N N . SER A 1 84 ? -4.549 7.377 86.852 1.00 44.62 84 SER A N 1
ATOM 655 C CA . SER A 1 84 ? -5.328 7.792 88.024 1.00 44.62 84 SER A CA 1
ATOM 656 C C . SER A 1 84 ? -6.768 7.399 87.718 1.00 44.62 84 SER A C 1
ATOM 658 O O . SER A 1 84 ? -7.228 7.662 86.615 1.00 44.62 84 SER A O 1
ATOM 660 N N . SER A 1 85 ? -7.570 6.784 88.562 1.00 44.28 85 SER A N 1
ATOM 661 C CA . SER A 1 85 ? -7.459 6.188 89.886 1.00 44.28 85 SER A CA 1
ATOM 662 C C . SER A 1 85 ? -8.740 5.348 89.989 1.00 44.28 85 SER A C 1
ATOM 664 O O . SER A 1 85 ? -9.723 5.651 89.312 1.00 44.28 85 SER A O 1
ATOM 666 N N . SER A 1 86 ? -8.728 4.296 90.804 1.00 53.50 86 SER A N 1
ATOM 667 C CA . SER A 1 86 ? -9.921 3.517 91.155 1.00 53.50 86 SER A CA 1
ATOM 668 C C . SER A 1 86 ? -11.080 4.460 91.503 1.00 53.50 86 SER A C 1
ATOM 670 O O . SER A 1 86 ? -10.970 5.215 92.469 1.00 53.50 86 SER A O 1
ATOM 672 N N . ASP A 1 87 ? -12.154 4.424 90.715 1.00 51.94 87 ASP A N 1
ATOM 673 C CA . ASP A 1 87 ? -13.453 4.987 91.074 1.00 51.94 87 ASP A CA 1
ATOM 674 C C . ASP A 1 87 ? -14.499 3.892 90.862 1.00 51.94 87 ASP A C 1
ATOM 676 O O . ASP A 1 87 ? -14.935 3.582 89.749 1.00 51.94 87 ASP A O 1
ATOM 680 N N . GLU A 1 88 ? -14.813 3.235 91.972 1.00 57.50 88 GLU A N 1
ATOM 681 C CA . GLU A 1 88 ? -15.888 2.269 92.120 1.00 57.50 88 GLU A CA 1
ATOM 682 C C . GLU A 1 88 ? -17.222 3.027 91.952 1.00 57.50 88 GLU A C 1
ATOM 684 O O . GLU A 1 88 ? -17.804 3.511 92.921 1.00 57.50 88 GLU A O 1
ATOM 689 N N . GLY A 1 89 ? -17.705 3.193 90.715 1.00 59.56 89 GLY A N 1
ATOM 690 C CA . GLY A 1 89 ? -19.004 3.844 90.488 1.00 59.56 89 GLY A CA 1
ATOM 691 C C . GLY A 1 89 ? -19.356 4.280 89.067 1.00 59.56 89 GLY A C 1
ATOM 692 O O . GLY A 1 89 ? -20.541 4.442 88.775 1.00 59.56 89 GLY A O 1
ATOM 693 N N . ASN A 1 90 ? -18.396 4.416 88.152 1.00 59.53 90 ASN A N 1
ATOM 694 C CA . ASN A 1 90 ? -18.697 4.883 86.795 1.00 59.53 90 ASN A CA 1
ATOM 695 C C . ASN A 1 90 ? -18.923 3.716 85.825 1.00 59.53 90 ASN A C 1
ATOM 697 O O . ASN A 1 90 ? -18.029 3.321 85.079 1.00 59.53 90 ASN A O 1
ATOM 701 N N . ASN A 1 91 ? -20.151 3.190 85.789 1.00 64.69 91 ASN A N 1
ATOM 702 C CA . ASN A 1 91 ? -20.623 2.417 84.637 1.00 64.69 91 ASN A CA 1
ATOM 703 C C . ASN A 1 91 ? -20.744 3.368 83.438 1.00 64.69 91 ASN A C 1
ATOM 705 O O . ASN A 1 91 ? -21.766 4.026 83.252 1.00 64.69 91 ASN A O 1
ATOM 709 N N . VAL A 1 92 ? -19.673 3.492 82.657 1.00 75.69 92 VAL A N 1
ATOM 710 C CA . VAL A 1 92 ? -19.665 4.299 81.435 1.00 75.69 92 VAL A CA 1
ATOM 711 C C . VAL A 1 92 ? -20.504 3.584 80.374 1.00 75.69 92 VAL A C 1
ATOM 713 O O . VAL A 1 92 ? -20.133 2.511 79.903 1.00 75.69 92 VAL A O 1
ATOM 716 N N . GLU A 1 93 ? -21.635 4.174 79.982 1.00 77.56 93 GLU A N 1
ATOM 717 C CA . GLU A 1 93 ? -22.412 3.716 78.829 1.00 77.56 93 GLU A CA 1
ATOM 718 C C . GLU A 1 93 ? -21.750 4.235 77.548 1.00 77.56 93 GLU A C 1
ATOM 720 O O . GLU A 1 93 ? -21.875 5.402 77.172 1.00 77.56 93 GLU A O 1
ATOM 725 N N . VAL A 1 94 ? -20.984 3.364 76.894 1.00 81.44 94 VAL A N 1
ATOM 726 C CA . VAL A 1 94 ? -20.355 3.666 75.607 1.00 81.44 94 VAL A CA 1
ATOM 727 C C . VAL A 1 94 ? -21.344 3.311 74.499 1.00 81.44 94 VAL A C 1
ATOM 729 O O . VAL A 1 94 ? -21.523 2.142 74.166 1.00 81.44 94 VAL A O 1
ATOM 732 N N . ILE A 1 95 ? -21.998 4.321 73.920 1.00 81.12 95 ILE A N 1
ATOM 733 C CA . ILE A 1 95 ? -22.812 4.154 72.710 1.00 81.12 95 ILE A CA 1
ATOM 734 C C . ILE A 1 95 ? -21.895 4.334 71.500 1.00 81.12 95 ILE A C 1
ATOM 736 O O . ILE A 1 95 ? -21.578 5.454 71.096 1.00 81.12 95 ILE A O 1
ATOM 740 N N . GLU A 1 96 ? -21.455 3.217 70.929 1.00 79.38 96 GLU A N 1
ATOM 741 C CA . GLU A 1 96 ? -20.712 3.204 69.674 1.00 79.38 96 GLU A CA 1
ATOM 742 C C . GLU A 1 96 ? -21.686 3.263 68.490 1.00 79.38 96 GLU A C 1
ATOM 744 O O . GLU A 1 96 ? -22.421 2.315 68.209 1.00 79.38 96 GLU A O 1
ATOM 749 N N . TYR A 1 97 ? -21.679 4.376 67.758 1.00 73.94 97 TYR A N 1
ATOM 750 C CA . TYR A 1 97 ? -22.340 4.455 66.458 1.00 73.94 97 TYR A CA 1
ATOM 751 C C . TYR A 1 97 ? -21.400 3.910 65.380 1.00 73.94 97 TYR A C 1
ATOM 753 O O . TYR A 1 97 ? -20.753 4.673 64.666 1.00 73.94 97 TYR A O 1
ATOM 761 N N . SER A 1 98 ? -21.361 2.591 65.197 1.00 69.94 98 SER A N 1
ATOM 762 C CA . SER A 1 98 ? -20.742 1.963 64.018 1.00 69.94 98 SER A CA 1
ATOM 763 C C . SER A 1 98 ? -21.660 2.061 62.788 1.00 69.94 98 SER A C 1
ATOM 765 O O . SER A 1 98 ? -21.836 1.124 62.012 1.00 69.94 98 SER A O 1
ATOM 767 N N . ALA A 1 99 ? -22.297 3.217 62.595 1.00 65.69 99 ALA A N 1
ATOM 768 C CA . ALA A 1 99 ? -23.149 3.458 61.446 1.00 65.69 99 ALA A CA 1
ATOM 769 C C . ALA A 1 99 ? -22.282 3.823 60.232 1.00 65.69 99 ALA A C 1
ATOM 771 O O . ALA A 1 99 ? -22.135 4.988 59.885 1.00 65.69 99 ALA A O 1
ATOM 772 N N . THR A 1 100 ? -21.766 2.813 59.530 1.00 64.44 100 THR A N 1
ATOM 773 C CA . THR A 1 100 ? -21.374 2.934 58.111 1.00 64.44 100 THR A CA 1
ATOM 774 C C . THR A 1 100 ? -22.602 2.813 57.208 1.00 64.44 100 THR A C 1
ATOM 776 O O . THR A 1 100 ? -22.572 2.197 56.146 1.00 64.44 100 THR A O 1
ATOM 779 N N . HIS A 1 101 ? -23.740 3.371 57.631 1.00 62.00 101 HIS A N 1
ATOM 780 C CA . HIS A 1 101 ? -24.770 3.671 56.652 1.00 62.00 101 HIS A CA 1
ATOM 781 C C . HIS A 1 101 ? -24.245 4.860 55.875 1.00 62.00 101 HIS A C 1
ATOM 783 O O . HIS A 1 101 ? -24.261 5.984 56.363 1.00 62.00 101 HIS A O 1
ATOM 789 N N . ASP A 1 102 ? -23.707 4.580 54.692 1.00 61.50 102 ASP A N 1
ATOM 790 C CA . ASP A 1 102 ? -23.432 5.587 53.690 1.00 61.50 102 ASP A CA 1
ATOM 791 C C . ASP A 1 102 ? -24.735 6.349 53.455 1.00 61.50 102 ASP A C 1
ATOM 793 O O . ASP A 1 102 ? -25.624 5.914 52.720 1.00 61.50 102 ASP A O 1
ATOM 797 N N . ILE A 1 103 ? -24.849 7.511 54.095 1.00 59.69 103 ILE A N 1
ATOM 798 C CA . ILE A 1 103 ? -25.863 8.532 53.835 1.00 59.69 103 ILE A CA 1
ATOM 799 C C . ILE A 1 103 ? -25.509 9.165 52.478 1.00 59.69 103 ILE A C 1
ATOM 801 O O . ILE A 1 103 ? -25.316 10.366 52.326 1.00 59.69 103 ILE A O 1
ATOM 805 N N . SER A 1 104 ? -25.387 8.344 51.436 1.00 62.38 104 SER A N 1
ATOM 806 C CA . SER A 1 104 ? -25.632 8.790 50.078 1.00 62.38 104 SER A CA 1
ATOM 807 C C . SER A 1 104 ? -27.136 8.674 49.869 1.00 62.38 104 SER A C 1
ATOM 809 O O . SER A 1 104 ? -27.634 7.815 49.149 1.00 62.38 104 SER A O 1
ATOM 811 N N . GLU A 1 105 ? -27.879 9.576 50.512 1.00 62.38 105 GLU A N 1
ATOM 812 C CA . GLU A 1 105 ? -29.337 9.753 50.384 1.00 62.38 105 GLU A CA 1
ATOM 813 C C . GLU A 1 105 ? -29.781 10.157 48.964 1.00 62.38 105 GLU A C 1
ATOM 815 O O . GLU A 1 105 ? -30.935 10.508 48.716 1.00 62.38 105 GLU A O 1
ATOM 820 N N . LYS A 1 106 ? -28.874 10.118 47.985 1.00 69.44 106 LYS A N 1
ATOM 821 C CA . LYS A 1 106 ? -29.206 10.278 46.576 1.00 69.44 106 LYS A CA 1
ATOM 822 C C . LYS A 1 106 ? -29.561 8.907 46.020 1.00 69.44 106 LYS A C 1
ATOM 824 O O . LYS A 1 106 ? -28.714 8.218 45.454 1.00 69.44 106 LYS A O 1
ATOM 829 N N . ALA A 1 107 ? -30.836 8.554 46.168 1.00 72.06 107 ALA A N 1
ATOM 830 C CA . ALA A 1 107 ? -31.452 7.425 45.480 1.00 72.06 107 ALA A CA 1
ATOM 831 C C . ALA A 1 107 ? -31.041 7.410 43.996 1.00 72.06 107 ALA A C 1
ATOM 833 O O . ALA A 1 107 ? -30.891 8.469 43.364 1.00 72.06 107 ALA A O 1
ATOM 834 N N . SER A 1 108 ? -30.855 6.221 43.421 1.00 81.69 108 SER A N 1
ATOM 835 C CA . SER A 1 108 ? -30.433 6.105 42.023 1.00 81.69 108 SER A CA 1
ATOM 836 C C . SER A 1 108 ? -31.408 6.860 41.102 1.00 81.69 108 SER A C 1
ATOM 838 O O . SER A 1 108 ? -32.599 6.984 41.391 1.00 81.69 108 SER A O 1
ATOM 840 N N . ARG A 1 109 ? -30.953 7.380 39.949 1.00 82.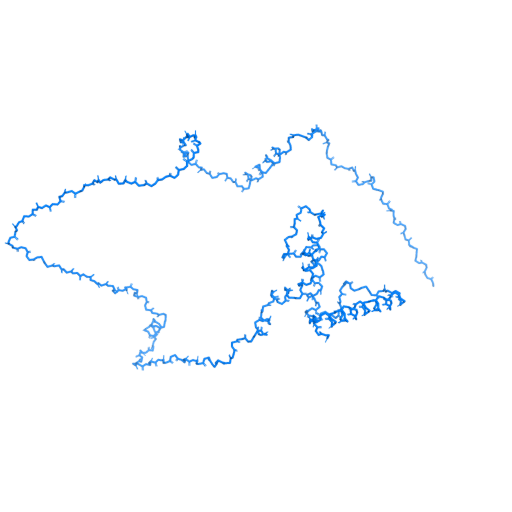75 109 ARG A N 1
ATOM 841 C CA . ARG A 1 109 ? -31.838 8.121 39.013 1.00 82.75 109 ARG A CA 1
ATOM 842 C C . ARG A 1 109 ? -33.075 7.299 38.610 1.00 82.75 109 ARG A C 1
ATOM 844 O O . ARG A 1 109 ? -34.093 7.873 38.228 1.00 82.75 109 ARG A O 1
ATOM 851 N N . ALA A 1 110 ? -32.989 5.969 38.677 1.00 82.38 110 ALA A N 1
ATOM 852 C CA . ALA A 1 110 ? -34.112 5.062 38.473 1.00 82.38 110 ALA A CA 1
ATOM 853 C C . ALA A 1 110 ? -35.103 5.086 39.650 1.00 82.38 110 ALA A C 1
ATOM 855 O O . ALA A 1 110 ? -36.299 5.251 39.417 1.00 82.38 110 ALA A O 1
ATOM 856 N N . GLU A 1 111 ? -34.618 5.000 40.890 1.00 82.00 111 GLU A N 1
ATOM 857 C CA . GLU A 1 111 ? -35.433 5.097 42.109 1.00 82.00 111 GLU A CA 1
ATOM 858 C C . GLU A 1 111 ? -36.098 6.465 42.251 1.00 82.00 111 GLU A C 1
ATOM 860 O O . GLU A 1 111 ? -37.303 6.533 42.479 1.00 82.00 111 GLU A O 1
ATOM 865 N N . LEU A 1 112 ? -35.362 7.556 42.013 1.00 85.19 112 LEU A N 1
ATOM 866 C CA . LEU A 1 112 ? -35.908 8.915 42.064 1.00 85.19 112 LEU A CA 1
ATOM 867 C C . LEU A 1 112 ? -37.051 9.092 41.051 1.00 85.19 112 LEU A C 1
ATOM 869 O O . LEU A 1 112 ? -38.068 9.711 41.346 1.00 85.19 112 LEU A O 1
ATOM 873 N N . ARG A 1 113 ? -36.919 8.508 39.851 1.00 84.38 113 ARG A N 1
ATOM 874 C CA . ARG A 1 113 ? -37.987 8.521 38.837 1.00 84.38 113 ARG A CA 1
ATOM 875 C C . ARG A 1 113 ? -39.165 7.637 39.227 1.00 84.38 113 ARG A C 1
ATOM 877 O O . ARG A 1 113 ? -40.293 8.004 38.920 1.00 84.38 113 ARG A O 1
ATOM 884 N N . ALA A 1 114 ? -38.927 6.497 39.868 1.00 84.56 114 ALA A N 1
ATOM 885 C CA . ALA A 1 114 ? -39.999 5.634 40.350 1.00 84.56 114 ALA A CA 1
ATOM 886 C C . ALA A 1 114 ? -40.804 6.316 41.467 1.00 84.56 114 ALA A C 1
ATOM 888 O O . ALA A 1 114 ? -42.029 6.297 41.415 1.00 84.56 114 ALA A O 1
ATOM 889 N N . PHE A 1 115 ? -40.126 6.980 42.407 1.00 82.56 115 PHE A N 1
ATOM 890 C CA . PHE A 1 115 ? -40.749 7.661 43.544 1.00 82.56 115 PHE A CA 1
ATOM 891 C C . PHE A 1 115 ? -41.381 9.016 43.200 1.00 82.56 115 PHE A C 1
ATOM 893 O O . PHE A 1 115 ? -42.444 9.332 43.720 1.00 82.56 115 PHE A O 1
ATOM 900 N N . MET A 1 116 ? -40.759 9.825 42.334 1.00 86.88 116 MET A N 1
ATOM 901 C CA . MET A 1 116 ? -41.243 11.180 42.012 1.00 86.88 116 MET A CA 1
ATOM 902 C C . MET A 1 116 ? -42.133 11.251 40.763 1.00 86.88 116 MET A C 1
ATOM 904 O O . MET A 1 116 ? -42.582 12.334 40.388 1.00 86.88 116 MET A O 1
ATOM 908 N N . SER A 1 117 ? -42.382 10.133 40.074 1.00 87.19 117 SER A N 1
ATOM 909 C CA . SER A 1 117 ? -43.355 10.113 38.976 1.00 87.19 117 SER A CA 1
ATOM 910 C C . SER A 1 117 ? -44.775 9.906 39.499 1.00 87.19 117 SER A C 1
ATOM 912 O O . SER A 1 117 ? -44.987 9.253 40.512 1.00 87.19 117 SER A O 1
ATOM 914 N N . SER A 1 118 ? -45.776 10.401 38.770 1.00 86.00 118 SER A N 1
ATOM 915 C CA . SER A 1 118 ? -47.204 10.275 39.109 1.00 86.00 118 SER A CA 1
ATOM 916 C C . SER A 1 118 ? -47.757 8.840 39.093 1.00 86.00 118 SER A C 1
ATOM 918 O O . SER A 1 118 ? -48.965 8.636 39.212 1.00 86.00 118 SER A O 1
ATOM 920 N N . LYS A 1 119 ? -46.901 7.833 38.897 1.00 84.94 119 LYS A N 1
ATOM 921 C CA . LYS A 1 119 ? -47.274 6.423 38.810 1.00 84.94 119 LYS A CA 1
ATOM 922 C C . LYS A 1 119 ? -46.903 5.750 40.134 1.00 84.94 119 LYS A C 1
ATOM 924 O O . LYS A 1 119 ? -45.738 5.825 40.511 1.00 84.94 119 LYS A O 1
ATOM 929 N N . PRO A 1 120 ? -47.843 5.078 40.820 1.00 81.62 120 PRO A N 1
ATOM 930 C CA . PRO A 1 120 ? -47.550 4.442 42.099 1.00 81.62 120 PRO A CA 1
ATOM 931 C C . PRO A 1 120 ? -46.471 3.354 41.938 1.00 81.62 120 PRO A C 1
ATOM 933 O O . PRO A 1 120 ? -46.489 2.629 40.932 1.00 81.62 120 PRO A O 1
ATOM 936 N N . PRO A 1 121 ? -45.541 3.217 42.905 1.00 76.44 121 PRO A N 1
ATOM 937 C CA . PRO A 1 121 ? -44.524 2.174 42.871 1.00 76.44 121 PRO A CA 1
ATOM 938 C C . PRO A 1 121 ? -45.201 0.799 42.920 1.00 76.44 121 PRO A C 1
ATOM 940 O O . PRO A 1 121 ? -46.006 0.510 43.804 1.00 76.44 121 PRO A O 1
ATOM 943 N N . LYS A 1 122 ? -44.908 -0.052 41.932 1.00 75.75 122 LYS A N 1
ATOM 944 C CA . LYS A 1 122 ? -45.456 -1.413 41.858 1.00 75.75 122 LYS A CA 1
ATOM 945 C C . LYS A 1 122 ? -44.620 -2.354 42.739 1.00 75.75 122 LYS A C 1
ATOM 947 O O . LYS A 1 122 ? -43.394 -2.312 42.625 1.00 75.75 122 LYS A O 1
ATOM 952 N N . PRO A 1 123 ? -45.234 -3.219 43.568 1.00 62.84 123 PRO A N 1
ATOM 953 C CA . PRO A 1 123 ? -44.491 -4.184 44.369 1.00 62.84 123 PRO A CA 1
ATOM 954 C C . PRO A 1 123 ? -43.794 -5.202 43.456 1.00 62.84 123 PRO A C 1
ATOM 956 O O . PRO A 1 123 ? -44.434 -5.847 42.631 1.00 62.84 123 PRO A O 1
ATOM 959 N N . ALA A 1 124 ? -42.472 -5.304 43.606 1.00 59.91 124 ALA A N 1
ATOM 960 C CA . ALA A 1 124 ? -41.608 -6.357 43.071 1.00 59.91 124 ALA A CA 1
ATOM 961 C C . ALA A 1 124 ? -41.767 -6.683 41.571 1.00 59.91 124 ALA A C 1
ATOM 963 O O . ALA A 1 124 ? -42.198 -7.763 41.180 1.00 59.91 124 ALA A O 1
ATOM 964 N N . SER A 1 125 ? -41.274 -5.790 40.712 1.00 52.69 125 SER A N 1
ATOM 965 C CA . SER A 1 125 ? -40.658 -6.237 39.461 1.00 52.69 125 SER A CA 1
ATOM 966 C C . SER A 1 125 ? -39.160 -6.310 39.712 1.00 52.69 125 SER A C 1
ATOM 968 O O . SER A 1 125 ? -38.449 -5.332 39.483 1.00 52.69 125 SER A O 1
ATOM 970 N N . ILE A 1 126 ? -38.677 -7.466 40.172 1.00 59.09 126 ILE A N 1
ATOM 971 C CA . ILE A 1 126 ? -37.283 -7.848 39.942 1.00 59.09 126 ILE A CA 1
ATOM 972 C C . ILE A 1 126 ? -37.167 -7.908 38.422 1.00 59.09 126 ILE A C 1
ATOM 974 O O . ILE A 1 126 ? -37.502 -8.917 37.804 1.00 59.09 126 ILE A O 1
ATOM 978 N N . SER A 1 127 ? -36.799 -6.790 37.791 1.00 56.62 127 SER A N 1
ATOM 979 C CA . SER A 1 127 ? -36.391 -6.827 36.401 1.00 56.62 127 SER A CA 1
ATOM 980 C C . SER A 1 127 ? -35.091 -7.600 36.424 1.00 56.62 127 SER A C 1
ATOM 982 O O . SER A 1 127 ? -34.026 -7.045 36.696 1.00 56.62 127 SER A O 1
ATOM 984 N N . THR A 1 128 ? -35.192 -8.908 36.210 1.00 47.78 128 THR A N 1
ATOM 985 C CA . THR A 1 128 ? -34.088 -9.695 35.702 1.00 47.78 128 THR A CA 1
ATOM 986 C C . THR A 1 128 ? -33.552 -8.892 34.533 1.00 47.78 128 THR A C 1
ATOM 988 O O . THR A 1 128 ? -34.219 -8.770 33.501 1.00 47.78 128 THR A O 1
ATOM 991 N N . LEU A 1 129 ? -32.394 -8.261 34.736 1.00 56.09 129 LEU A N 1
ATOM 992 C CA . LEU A 1 129 ? -31.575 -7.768 33.646 1.00 56.09 129 LEU A CA 1
ATOM 993 C C . LEU A 1 129 ? -31.618 -8.874 32.593 1.00 56.09 129 LEU A C 1
ATOM 995 O O . LEU A 1 129 ? -31.392 -10.036 32.962 1.00 56.09 129 LEU A O 1
ATOM 999 N N . PRO A 1 130 ? -31.944 -8.592 31.320 1.00 46.56 130 PRO A N 1
ATOM 1000 C CA . PRO A 1 130 ? -31.597 -9.545 30.301 1.00 46.56 130 PRO A CA 1
ATOM 1001 C C . PRO A 1 130 ? -30.079 -9.617 30.388 1.00 46.56 130 PRO A C 1
ATOM 1003 O O . PRO A 1 130 ? -29.362 -8.753 29.890 1.00 46.56 130 PRO A O 1
ATOM 1006 N N . ASN A 1 131 ? -29.587 -10.647 31.075 1.00 50.91 131 ASN A N 1
ATOM 1007 C CA . ASN A 1 131 ? -28.305 -11.223 30.782 1.00 50.91 131 ASN A CA 1
ATOM 1008 C C . ASN A 1 131 ? -28.488 -11.690 29.344 1.00 50.91 131 ASN A C 1
ATOM 1010 O O . ASN A 1 131 ? -28.878 -12.831 29.086 1.00 50.91 131 ASN A O 1
ATOM 1014 N N . SER A 1 132 ? -28.325 -10.759 28.397 1.00 51.72 132 SER A N 1
ATOM 1015 C CA . SER A 1 132 ? -27.947 -11.113 27.057 1.00 51.72 132 SER A CA 1
ATOM 1016 C C . SER A 1 132 ? -26.673 -11.883 27.307 1.00 51.72 132 SER A C 1
ATOM 1018 O O . SER A 1 132 ? -25.609 -11.304 27.517 1.00 51.72 132 SER A O 1
ATOM 1020 N N . LYS A 1 133 ? -26.824 -13.207 27.374 1.00 50.50 133 LYS A N 1
ATOM 1021 C CA . LYS A 1 133 ? -25.816 -14.139 26.939 1.00 50.50 133 LYS A CA 1
ATOM 1022 C C . LYS A 1 133 ? -25.415 -13.550 25.606 1.00 50.50 133 LYS A C 1
ATOM 1024 O O . LYS A 1 133 ? -26.116 -13.728 24.610 1.00 50.50 133 LYS A O 1
ATOM 1029 N N . ALA A 1 134 ? -24.371 -12.723 25.641 1.00 49.91 134 ALA A N 1
ATOM 1030 C CA . ALA A 1 134 ? -23.573 -12.435 24.489 1.00 49.91 134 ALA A CA 1
ATOM 1031 C C . ALA A 1 134 ? -23.234 -13.840 24.048 1.00 49.91 134 ALA A C 1
ATOM 1033 O O . ALA A 1 134 ? -22.486 -14.564 24.709 1.00 49.91 134 ALA A O 1
ATOM 1034 N N . LYS A 1 135 ? -23.980 -14.294 23.042 1.00 47.50 135 LYS A N 1
ATOM 1035 C CA . LYS A 1 135 ? -23.623 -15.455 22.276 1.00 47.50 135 LYS A CA 1
ATOM 1036 C C . LYS A 1 135 ? -22.157 -15.183 22.013 1.00 47.50 135 LYS A C 1
ATOM 1038 O O . LYS A 1 135 ? -21.836 -14.141 21.443 1.00 47.50 135 LYS A O 1
ATOM 1043 N N . HIS A 1 136 ? -21.293 -16.034 22.545 1.00 43.41 136 HIS A N 1
ATOM 1044 C CA . HIS A 1 136 ? -19.880 -16.037 22.225 1.00 43.41 136 HIS A CA 1
ATOM 1045 C C . HIS A 1 136 ? -19.783 -16.493 20.761 1.00 43.41 136 HIS A C 1
ATOM 1047 O O . HIS A 1 136 ? -19.248 -17.543 20.445 1.00 43.41 136 HIS A O 1
ATOM 1053 N N . THR A 1 137 ? -20.442 -15.763 19.857 1.00 53.50 137 THR A N 1
ATOM 1054 C CA . THR A 1 137 ? -19.961 -15.579 18.509 1.00 53.50 137 THR A CA 1
ATOM 1055 C C . THR A 1 137 ? -18.653 -14.878 18.757 1.00 53.50 137 THR A C 1
ATOM 1057 O O . THR A 1 137 ? -18.664 -13.807 19.370 1.00 53.50 137 THR A O 1
ATOM 1060 N N . ASP A 1 138 ? -17.574 -15.572 18.438 1.00 51.28 138 ASP A N 1
ATOM 1061 C CA . ASP A 1 138 ? -16.198 -15.116 18.533 1.00 51.28 138 ASP A CA 1
ATOM 1062 C C . ASP A 1 138 ? -16.139 -13.590 18.503 1.00 51.28 138 ASP A C 1
ATOM 1064 O O . ASP A 1 138 ? -16.712 -12.969 17.596 1.00 51.28 138 ASP A O 1
ATOM 1068 N N . GLY A 1 139 ? -15.569 -13.004 19.566 1.00 59.59 139 GLY A N 1
ATOM 1069 C CA . GLY A 1 139 ? -15.494 -11.555 19.749 1.00 59.59 139 GLY A CA 1
ATOM 1070 C C . GLY A 1 139 ? -15.121 -10.864 18.439 1.00 59.59 139 GLY A C 1
ATOM 1071 O O . GLY A 1 139 ? -14.450 -11.501 17.627 1.00 59.59 139 GLY A O 1
ATOM 1072 N N . PRO A 1 140 ? -15.592 -9.619 18.205 1.00 68.25 140 PRO A N 1
ATOM 1073 C CA . PRO A 1 140 ? -15.494 -8.916 16.922 1.00 68.25 140 PRO A CA 1
ATOM 1074 C C . PRO A 1 140 ? -14.253 -9.357 16.159 1.00 68.25 140 PRO A C 1
ATOM 1076 O O . PRO A 1 140 ? -13.136 -9.052 16.571 1.00 68.25 140 PRO A O 1
ATOM 1079 N N . THR A 1 141 ? -14.475 -10.192 15.131 1.00 81.88 141 THR A N 1
ATOM 1080 C CA . THR A 1 141 ? -13.380 -10.857 14.411 1.00 81.88 141 THR A CA 1
ATOM 1081 C C . THR A 1 141 ? -12.318 -9.818 14.066 1.00 81.88 141 THR A C 1
ATOM 1083 O O . THR A 1 141 ? -12.671 -8.664 13.823 1.00 81.88 141 THR A O 1
ATOM 1086 N N . GLU A 1 142 ? -11.040 -10.186 14.012 1.00 85.75 142 GLU A N 1
ATOM 1087 C CA . GLU A 1 142 ? -9.947 -9.246 13.710 1.00 85.75 142 GLU A CA 1
ATOM 1088 C C . GLU A 1 142 ? -10.274 -8.324 12.517 1.00 85.75 142 GLU A C 1
ATOM 1090 O O . GLU A 1 142 ? -10.011 -7.126 12.542 1.00 85.75 142 GLU A O 1
ATOM 1095 N N . THR A 1 143 ? -10.992 -8.844 11.516 1.00 89.44 143 THR A N 1
ATOM 1096 C CA . THR A 1 143 ? -11.484 -8.077 10.364 1.00 89.44 143 THR A CA 1
ATOM 1097 C C . THR A 1 143 ? -12.438 -6.925 10.714 1.00 89.44 143 THR A C 1
ATOM 1099 O O . THR A 1 143 ? -12.407 -5.889 10.055 1.00 89.44 143 THR A O 1
ATOM 1102 N N . VAL A 1 144 ? -13.299 -7.078 11.722 1.00 92.31 144 VAL A N 1
ATOM 1103 C CA . VAL A 1 144 ? -14.217 -6.043 12.223 1.00 92.31 144 VAL A CA 1
ATOM 1104 C C . VAL A 1 144 ? -13.432 -4.963 12.960 1.00 92.31 144 VAL A C 1
ATOM 1106 O O . VAL A 1 144 ? -13.675 -3.781 12.730 1.00 92.31 144 VAL A O 1
ATOM 1109 N N . HIS A 1 145 ? -12.449 -5.347 13.778 1.00 90.81 145 HIS A N 1
ATOM 1110 C CA . HIS A 1 145 ? -11.544 -4.389 14.415 1.00 90.81 145 HIS A CA 1
ATOM 1111 C C . HIS A 1 145 ? -10.741 -3.602 13.387 1.00 90.81 145 HIS A C 1
ATOM 1113 O O . HIS A 1 145 ? -10.746 -2.374 13.425 1.00 90.81 145 HIS A O 1
ATOM 1119 N N . LEU A 1 146 ? -10.149 -4.292 12.410 1.00 91.00 146 LEU A N 1
ATOM 1120 C CA . LEU A 1 146 ? -9.417 -3.657 11.322 1.00 91.00 146 LEU A CA 1
ATOM 1121 C C . LEU A 1 146 ? -10.308 -2.704 10.534 1.00 91.00 146 LEU A C 1
ATOM 1123 O O . LEU A 1 146 ? -9.864 -1.609 10.229 1.00 91.00 146 LEU A O 1
ATOM 1127 N N . LYS A 1 147 ? -11.565 -3.058 10.235 1.00 92.88 147 LYS A N 1
ATOM 1128 C CA . LYS A 1 147 ? -12.519 -2.169 9.542 1.00 92.88 147 LYS A CA 1
ATOM 1129 C C . LYS A 1 147 ? -12.825 -0.887 10.320 1.00 92.88 147 LYS A C 1
ATOM 1131 O O . LYS A 1 147 ? -13.006 0.157 9.696 1.00 92.88 147 LYS A O 1
ATOM 1136 N N . ASN A 1 148 ? -12.872 -0.968 11.646 1.00 94.50 148 ASN A N 1
ATOM 1137 C CA . ASN A 1 148 ? -13.198 0.163 12.510 1.00 94.50 148 ASN A CA 1
ATOM 1138 C C . ASN A 1 148 ? -11.975 1.048 12.812 1.00 94.50 148 ASN A C 1
ATOM 1140 O O . ASN A 1 148 ? -12.131 2.253 13.007 1.00 94.50 148 ASN A O 1
ATOM 1144 N N . ASP A 1 149 ? -10.767 0.479 12.824 1.00 95.56 149 ASP A N 1
ATOM 1145 C CA . ASP A 1 149 ? -9.531 1.205 13.115 1.00 95.56 149 ASP A CA 1
ATOM 1146 C C . ASP A 1 149 ? -8.861 1.759 11.845 1.00 95.56 149 ASP A C 1
ATOM 1148 O O . ASP A 1 149 ? -8.052 1.109 11.176 1.00 95.56 149 ASP A O 1
ATOM 1152 N N . LEU A 1 150 ? -9.172 3.017 11.525 1.00 93.88 150 LEU A N 1
ATOM 1153 C CA . LEU A 1 150 ? -8.589 3.716 10.376 1.00 93.88 150 LEU A CA 1
ATOM 1154 C C . LEU A 1 150 ? -7.094 4.016 10.539 1.00 93.88 150 LEU A C 1
ATOM 1156 O O . LEU A 1 150 ? -6.386 4.134 9.535 1.00 93.88 150 LEU A O 1
ATOM 1160 N N . ALA A 1 151 ? -6.607 4.185 11.771 1.00 93.25 151 ALA A N 1
ATOM 1161 C CA . ALA A 1 151 ? -5.195 4.455 12.012 1.00 93.25 151 ALA A CA 1
ATOM 1162 C C . ALA A 1 151 ? -4.370 3.198 11.728 1.00 93.25 151 ALA A C 1
ATOM 1164 O O . ALA A 1 151 ? -3.372 3.276 11.009 1.00 93.25 151 ALA A O 1
ATOM 1165 N N . LEU A 1 152 ? -4.841 2.039 12.193 1.00 93.62 152 LEU A N 1
ATOM 1166 C CA . LEU A 1 152 ? -4.222 0.748 11.912 1.00 93.62 152 LEU A CA 1
ATOM 1167 C C . LEU A 1 152 ? -4.289 0.390 10.424 1.00 93.62 152 LEU A C 1
ATOM 1169 O O . LEU A 1 152 ? -3.277 -0.012 9.853 1.00 93.62 152 LEU A O 1
ATOM 1173 N N . GLN A 1 153 ? -5.423 0.624 9.751 1.00 94.56 153 GLN A N 1
ATOM 1174 C CA . GLN A 1 153 ? -5.509 0.465 8.291 1.00 94.56 153 GLN A CA 1
ATOM 1175 C C . GLN A 1 153 ? -4.460 1.307 7.557 1.00 94.56 153 GLN A C 1
ATOM 1177 O O . GLN A 1 153 ? -3.797 0.813 6.646 1.00 94.56 153 GLN A O 1
ATOM 1182 N N . ARG A 1 154 ? -4.298 2.582 7.937 1.00 93.44 154 ARG A N 1
ATOM 1183 C CA . ARG A 1 154 ? -3.294 3.471 7.333 1.00 93.44 154 ARG A CA 1
ATOM 1184 C C . ARG A 1 154 ? -1.877 2.991 7.617 1.00 93.44 154 ARG A C 1
ATOM 1186 O O . ARG A 1 154 ? -1.079 2.931 6.689 1.00 93.44 154 ARG A O 1
ATOM 1193 N N . LEU A 1 155 ? -1.584 2.607 8.857 1.00 92.88 155 LEU A N 1
ATOM 1194 C CA . LEU A 1 155 ? -0.270 2.112 9.261 1.00 92.88 155 LEU A CA 1
ATOM 1195 C C . LEU A 1 155 ? 0.125 0.854 8.485 1.00 92.88 155 LEU A C 1
ATOM 1197 O O . LEU A 1 155 ? 1.234 0.789 7.963 1.00 92.88 155 LEU A O 1
ATOM 1201 N N . LEU A 1 156 ? -0.782 -0.116 8.355 1.00 93.38 156 LEU A N 1
ATOM 1202 C CA . LEU A 1 156 ? -0.521 -1.345 7.604 1.00 93.38 156 LEU A CA 1
ATOM 1203 C C . LEU A 1 156 ? -0.254 -1.051 6.122 1.00 93.38 156 LEU A C 1
ATOM 1205 O O . LEU A 1 156 ? 0.694 -1.591 5.552 1.00 93.38 156 LEU A O 1
ATOM 1209 N N . ARG A 1 157 ? -1.033 -0.148 5.513 1.00 93.56 157 ARG A N 1
ATOM 1210 C CA . ARG A 1 157 ? -0.867 0.261 4.107 1.00 93.56 157 ARG A CA 1
ATOM 1211 C C . ARG A 1 157 ? 0.436 1.019 3.853 1.00 93.56 157 ARG A C 1
ATOM 1213 O O . ARG A 1 157 ? 1.096 0.774 2.847 1.00 93.56 157 ARG A O 1
ATOM 1220 N N . ASP A 1 158 ? 0.802 1.926 4.753 1.00 92.06 158 ASP A N 1
ATOM 1221 C CA . ASP A 1 158 ? 1.968 2.802 4.600 1.00 92.06 158 ASP A CA 1
ATOM 1222 C C . ASP A 1 158 ? 3.257 2.196 5.187 1.00 92.06 158 ASP A C 1
ATOM 1224 O O . ASP A 1 158 ? 4.335 2.781 5.049 1.00 92.06 158 ASP A O 1
ATOM 1228 N N . SER A 1 159 ? 3.176 1.010 5.798 1.00 93.44 159 SER A N 1
ATOM 1229 C CA . SER A 1 159 ? 4.292 0.308 6.445 1.00 93.44 159 SER A CA 1
ATOM 1230 C C . SER A 1 159 ? 5.519 0.155 5.544 1.00 93.44 159 SER A C 1
ATOM 1232 O O . SER A 1 159 ? 6.635 0.349 6.010 1.00 93.44 159 SER A O 1
ATOM 1234 N N . HIS A 1 160 ? 5.349 -0.093 4.242 1.00 90.56 160 HIS A N 1
ATOM 1235 C CA . HIS A 1 160 ? 6.468 -0.176 3.298 1.00 90.56 160 HIS A CA 1
ATOM 1236 C C . HIS A 1 160 ? 7.169 1.170 3.072 1.00 90.56 160 HIS A C 1
ATOM 1238 O O . HIS A 1 160 ? 8.388 1.204 2.916 1.00 90.56 160 HIS A O 1
ATOM 1244 N N . LEU A 1 161 ? 6.430 2.287 3.076 1.00 90.75 161 LEU A N 1
ATOM 1245 C CA . LEU A 1 161 ? 7.025 3.624 2.972 1.00 90.75 161 LEU A CA 1
ATOM 1246 C C . LEU A 1 161 ? 7.801 3.965 4.249 1.00 90.75 161 LEU A C 1
ATOM 1248 O O . LEU A 1 161 ? 8.925 4.456 4.167 1.00 90.75 161 LEU A O 1
ATOM 1252 N N . LEU A 1 162 ? 7.220 3.665 5.413 1.00 88.75 162 LEU A N 1
ATOM 1253 C CA . LEU A 1 162 ? 7.859 3.845 6.720 1.00 88.75 162 LEU A CA 1
ATOM 1254 C C . LEU A 1 162 ? 9.096 2.948 6.871 1.00 88.75 162 LEU A C 1
ATOM 1256 O O . LEU A 1 162 ? 10.149 3.412 7.297 1.00 88.75 162 LEU A O 1
ATOM 1260 N N . SER A 1 163 ? 8.995 1.685 6.456 1.00 88.12 163 SER A N 1
ATOM 1261 C CA . SER A 1 163 ? 10.085 0.709 6.481 1.00 88.12 163 SER A CA 1
ATOM 1262 C C . SER A 1 163 ? 11.228 1.136 5.570 1.00 88.12 163 SER A C 1
ATOM 1264 O O . SER A 1 163 ? 12.363 1.160 6.028 1.00 88.12 163 SER A O 1
ATOM 1266 N N . ALA A 1 164 ? 10.940 1.578 4.340 1.00 84.50 164 ALA A N 1
ATOM 1267 C CA . ALA A 1 164 ? 11.960 2.087 3.426 1.00 84.50 164 ALA A CA 1
ATOM 1268 C C . ALA A 1 164 ? 12.717 3.295 4.005 1.00 84.50 164 ALA A C 1
ATOM 1270 O O . ALA A 1 164 ? 13.924 3.420 3.800 1.00 84.50 164 ALA A O 1
ATOM 1271 N N . VAL A 1 165 ? 12.037 4.173 4.753 1.00 82.56 165 VAL A N 1
ATOM 1272 C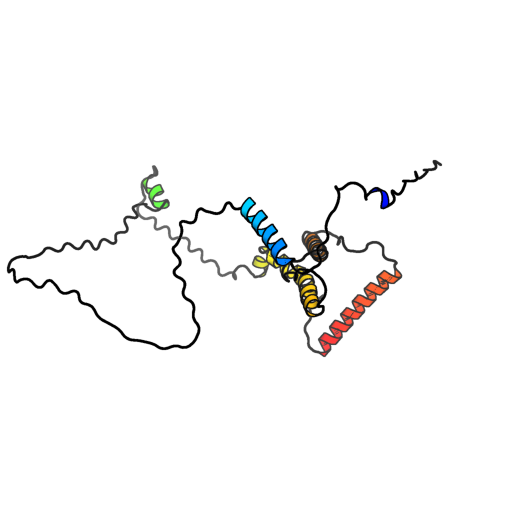 CA . VAL A 1 165 ? 12.705 5.264 5.487 1.00 82.56 165 VAL A CA 1
ATOM 1273 C C . VAL A 1 165 ? 13.534 4.732 6.625 1.00 82.56 165 VAL A C 1
ATOM 1275 O O . VAL A 1 165 ? 14.683 5.133 6.744 1.00 82.56 165 VAL A O 1
ATOM 1278 N N . SER A 1 166 ? 12.978 3.832 7.429 1.00 77.81 166 SER A N 1
ATOM 1279 C CA . SER A 1 166 ? 13.658 3.288 8.600 1.00 77.81 166 SER A CA 1
ATOM 1280 C C . SER A 1 166 ? 14.911 2.490 8.220 1.00 77.81 166 SER A C 1
ATOM 1282 O O . SER A 1 166 ? 15.930 2.578 8.907 1.00 77.81 166 SER A O 1
ATOM 1284 N N . SER A 1 167 ? 14.867 1.747 7.109 1.00 73.06 167 SER A N 1
ATOM 1285 C CA . SER A 1 167 ? 16.014 1.029 6.545 1.00 73.06 167 SER A CA 1
ATOM 1286 C C . SER A 1 167 ? 17.010 1.979 5.880 1.00 73.06 167 SER A C 1
ATOM 1288 O O . SER A 1 167 ? 18.217 1.775 5.963 1.00 73.06 167 SER A O 1
ATOM 1290 N N . SER A 1 168 ? 16.534 3.051 5.238 1.00 67.38 168 SER A N 1
ATOM 1291 C CA . SER A 1 168 ? 17.422 4.068 4.664 1.00 67.38 168 SER A CA 1
ATOM 1292 C C . SER A 1 168 ? 18.115 4.890 5.751 1.00 67.38 168 SER A C 1
ATOM 1294 O O . SER A 1 168 ? 19.287 5.205 5.601 1.00 67.38 168 SER A O 1
ATOM 1296 N N . SER A 1 169 ? 17.450 5.204 6.865 1.00 61.06 169 SER A N 1
ATOM 1297 C CA . SER A 1 169 ? 18.049 5.947 7.979 1.00 61.06 169 SER A CA 1
ATOM 1298 C C . SER A 1 169 ? 19.101 5.139 8.741 1.00 61.06 169 SER A C 1
ATOM 1300 O O . SER A 1 169 ? 19.970 5.733 9.367 1.00 61.06 169 SER A O 1
ATOM 1302 N N . THR A 1 170 ? 19.058 3.804 8.668 1.00 56.44 170 THR A N 1
ATOM 1303 C CA . THR A 1 170 ? 20.134 2.931 9.173 1.00 56.44 170 THR A CA 1
ATOM 1304 C C . THR A 1 170 ? 21.279 2.757 8.169 1.00 56.44 170 THR A C 1
ATOM 1306 O O . THR A 1 170 ? 22.405 2.511 8.589 1.00 56.44 170 THR A O 1
ATOM 1309 N N . ALA A 1 171 ? 21.032 2.928 6.864 1.00 51.81 171 ALA A N 1
ATOM 1310 C CA . ALA A 1 171 ? 22.045 2.786 5.812 1.00 51.81 171 ALA A CA 1
ATOM 1311 C C . ALA A 1 171 ? 22.727 4.105 5.391 1.00 51.81 171 ALA A C 1
ATOM 1313 O O . ALA A 1 171 ? 23.798 4.070 4.789 1.00 51.81 171 ALA A O 1
ATOM 1314 N N . THR A 1 172 ? 22.146 5.272 5.690 1.00 46.03 172 THR A N 1
ATOM 1315 C CA . THR A 1 172 ? 22.720 6.573 5.314 1.00 46.03 172 THR A CA 1
ATOM 1316 C C . THR A 1 172 ? 22.691 7.562 6.472 1.00 46.03 172 THR A C 1
ATOM 1318 O O . THR A 1 172 ? 21.686 8.224 6.735 1.00 46.03 172 THR A O 1
ATOM 1321 N N . THR A 1 173 ? 23.844 7.728 7.114 1.00 50.34 173 THR A N 1
ATOM 1322 C CA . THR A 1 173 ? 24.208 8.941 7.848 1.00 50.34 173 THR A CA 1
ATOM 1323 C C . THR A 1 173 ? 24.318 10.108 6.859 1.00 50.34 173 THR A C 1
ATOM 1325 O O . THR A 1 173 ? 25.409 10.413 6.382 1.00 50.34 173 THR A O 1
ATOM 1328 N N . SER A 1 174 ? 23.218 10.767 6.488 1.00 49.75 174 SER A N 1
ATOM 1329 C CA . SER A 1 174 ? 23.335 12.012 5.715 1.00 49.75 174 SER A CA 1
ATOM 1330 C C . SER A 1 174 ? 22.109 12.924 5.782 1.00 49.75 174 SER A C 1
ATOM 1332 O O . SER A 1 174 ? 21.091 12.678 5.142 1.00 49.75 174 SER A O 1
ATOM 1334 N N . SER A 1 175 ? 22.321 14.066 6.441 1.00 48.47 175 SER A N 1
ATOM 1335 C CA . SER A 1 175 ? 21.876 15.391 5.990 1.00 48.47 175 SER A CA 1
ATOM 1336 C C . SER A 1 175 ? 20.370 15.703 5.999 1.00 48.47 175 SER A C 1
ATOM 1338 O O . SER A 1 175 ? 19.819 16.213 5.028 1.00 48.47 175 SER A O 1
ATOM 1340 N N . THR A 1 176 ? 19.705 15.522 7.141 1.00 52.53 176 THR A N 1
ATOM 1341 C CA . THR A 1 176 ? 18.553 16.368 7.504 1.00 52.53 176 THR A CA 1
ATOM 1342 C C . THR A 1 176 ? 18.692 16.802 8.961 1.00 52.53 176 THR A C 1
ATOM 1344 O O . THR A 1 176 ? 18.927 15.966 9.826 1.00 52.53 176 THR A O 1
ATOM 1347 N N . LEU A 1 177 ? 18.548 18.104 9.238 1.00 48.69 177 LEU A N 1
ATOM 1348 C CA . LEU A 1 177 ? 18.746 18.765 10.548 1.00 48.69 177 LEU A CA 1
ATOM 1349 C C . LEU A 1 177 ? 17.734 18.364 11.647 1.00 48.69 177 LEU A C 1
ATOM 1351 O O . LEU A 1 177 ? 17.574 19.067 12.633 1.00 48.69 177 LEU A O 1
ATOM 1355 N N . ASN A 1 178 ? 17.031 17.251 11.468 1.00 51.78 178 ASN A N 1
ATOM 1356 C CA . ASN A 1 178 ? 16.236 16.573 12.479 1.00 51.78 178 ASN A CA 1
ATOM 1357 C C . ASN A 1 178 ? 16.184 15.094 12.081 1.00 51.78 178 ASN A C 1
ATOM 1359 O O . ASN A 1 178 ? 15.892 14.817 10.909 1.00 51.78 178 ASN A O 1
ATOM 1363 N N . PRO A 1 179 ? 16.444 14.143 12.996 1.00 55.28 179 PRO A N 1
ATOM 1364 C CA . PRO A 1 179 ? 16.145 12.747 12.722 1.00 55.28 179 PRO A CA 1
ATOM 1365 C C . PRO A 1 179 ? 14.636 12.664 12.453 1.00 55.28 179 PRO A C 1
ATOM 1367 O O . PRO A 1 179 ? 13.848 13.090 13.305 1.00 55.28 179 PRO A O 1
ATOM 1370 N N . PRO A 1 180 ? 14.189 12.211 11.267 1.00 57.31 180 PRO A N 1
ATOM 1371 C CA . PRO A 1 180 ? 12.769 12.011 11.051 1.00 57.31 180 PRO A CA 1
ATOM 1372 C C . PRO A 1 180 ? 12.318 10.984 12.085 1.00 57.31 180 PRO A C 1
ATOM 1374 O O . PRO A 1 180 ? 12.854 9.878 12.130 1.00 57.31 180 PRO A O 1
ATOM 1377 N N . ASN A 1 181 ? 11.372 11.360 12.948 1.00 63.44 181 ASN A N 1
ATOM 1378 C CA . ASN A 1 181 ? 10.694 10.384 13.788 1.00 63.44 181 ASN A CA 1
ATOM 1379 C C . ASN A 1 181 ? 10.207 9.271 12.841 1.00 63.44 181 ASN A C 1
ATOM 1381 O O . ASN A 1 181 ? 9.437 9.580 11.927 1.00 63.44 181 ASN A O 1
ATOM 1385 N N . PRO A 1 182 ? 10.656 8.012 13.004 1.00 62.81 182 PRO A N 1
ATOM 1386 C CA . PRO A 1 182 ? 10.370 6.945 12.047 1.00 62.81 182 PRO A CA 1
ATOM 1387 C C . PRO A 1 182 ? 8.867 6.671 11.919 1.00 62.81 182 PRO A C 1
ATOM 1389 O O . PRO A 1 182 ? 8.442 6.038 10.961 1.00 62.81 182 PRO A O 1
ATOM 1392 N N . LEU A 1 183 ? 8.061 7.173 12.862 1.00 65.94 183 LEU A N 1
ATOM 1393 C CA . LEU A 1 183 ? 6.608 7.055 12.882 1.00 65.94 183 LEU A CA 1
ATOM 1394 C C . LEU A 1 183 ? 5.879 8.183 12.137 1.00 65.94 183 LEU A C 1
ATOM 1396 O O . LEU A 1 183 ? 4.655 8.132 12.026 1.00 65.94 183 LEU A O 1
ATOM 1400 N N . THR A 1 184 ? 6.576 9.208 11.630 1.00 74.25 184 THR A N 1
ATOM 1401 C CA . THR A 1 184 ? 5.938 10.316 10.906 1.00 74.25 184 THR A CA 1
ATOM 1402 C C . THR A 1 184 ? 6.522 10.505 9.508 1.00 74.25 184 THR A C 1
ATOM 1404 O O . THR A 1 184 ? 7.701 10.783 9.297 1.00 74.25 184 THR A O 1
ATOM 1407 N N . LEU A 1 185 ? 5.655 10.377 8.502 1.00 83.12 185 LEU A N 1
ATOM 1408 C CA . LEU A 1 185 ? 6.013 10.647 7.113 1.00 83.12 185 LEU A CA 1
ATOM 1409 C C . LEU A 1 185 ? 6.058 12.159 6.882 1.00 83.12 185 LEU A C 1
ATOM 1411 O O . LEU A 1 185 ? 5.057 12.859 7.054 1.00 83.12 185 LEU A O 1
ATOM 1415 N N . THR A 1 186 ? 7.205 12.666 6.436 1.00 84.50 186 THR A N 1
ATOM 1416 C CA . THR A 1 186 ? 7.402 14.080 6.087 1.00 84.50 186 THR A CA 1
ATOM 1417 C C . THR A 1 186 ? 7.742 14.241 4.599 1.00 84.50 186 THR A C 1
ATOM 1419 O O . THR A 1 186 ? 8.041 13.274 3.893 1.00 84.50 186 THR A O 1
ATOM 1422 N N . GLY A 1 187 ? 7.622 15.468 4.082 1.00 87.81 187 GLY A N 1
ATOM 1423 C CA . GLY A 1 187 ? 8.048 15.827 2.724 1.00 87.81 187 GLY A CA 1
ATOM 1424 C C . GLY A 1 187 ? 7.436 14.975 1.602 1.00 87.81 187 GLY A C 1
ATOM 1425 O O . GLY A 1 187 ? 6.221 14.786 1.527 1.00 87.81 187 GLY A O 1
ATOM 1426 N N . SER A 1 188 ? 8.289 14.462 0.709 1.00 87.81 188 SER A N 1
ATOM 1427 C CA . SER A 1 188 ? 7.875 13.658 -0.453 1.00 87.81 188 SER A CA 1
ATOM 1428 C C . SER A 1 188 ? 7.134 12.383 -0.056 1.00 87.81 188 SER A C 1
ATOM 1430 O O . SER A 1 188 ? 6.225 11.942 -0.759 1.00 87.81 188 SER A O 1
ATOM 1432 N N . LEU A 1 189 ? 7.475 11.807 1.093 1.00 90.00 189 LEU A N 1
ATOM 1433 C CA . LEU A 1 189 ? 6.894 10.557 1.545 1.00 90.00 189 LEU A CA 1
ATOM 1434 C C . LEU A 1 189 ? 5.497 10.732 2.121 1.00 90.00 189 LEU A C 1
ATOM 1436 O O . LEU A 1 189 ? 4.625 9.900 1.874 1.00 90.00 189 LEU A O 1
ATOM 1440 N N . ARG A 1 190 ? 5.248 11.881 2.759 1.00 91.94 190 ARG A N 1
ATOM 1441 C CA . ARG A 1 190 ? 3.891 12.323 3.087 1.00 91.94 190 ARG A CA 1
ATOM 1442 C C . ARG A 1 190 ? 3.026 12.384 1.830 1.00 91.94 190 ARG A C 1
ATOM 1444 O O . ARG A 1 190 ? 1.907 11.892 1.846 1.00 91.94 190 ARG A O 1
ATOM 1451 N N . HIS A 1 191 ? 3.543 12.937 0.731 1.00 93.25 191 HIS A N 1
ATOM 1452 C CA . HIS A 1 191 ? 2.790 13.017 -0.525 1.00 93.25 191 HIS A CA 1
ATOM 1453 C C . HIS A 1 191 ? 2.470 11.642 -1.126 1.00 93.25 191 HIS A C 1
ATOM 1455 O O . HIS A 1 191 ? 1.408 11.475 -1.729 1.00 93.25 191 HIS A O 1
ATOM 1461 N N . LYS A 1 192 ? 3.357 10.653 -0.966 1.00 93.81 192 LYS A N 1
ATOM 1462 C CA . LYS A 1 192 ? 3.097 9.270 -1.398 1.00 93.81 192 LYS A CA 1
ATOM 1463 C C . LYS A 1 192 ? 2.038 8.594 -0.525 1.00 93.81 192 LYS A C 1
ATOM 1465 O O . LYS A 1 192 ? 1.097 8.034 -1.072 1.00 93.81 192 LYS A O 1
ATOM 1470 N N . SER A 1 193 ? 2.126 8.719 0.800 1.00 93.75 193 SER A N 1
ATOM 1471 C CA . SER A 1 193 ? 1.098 8.203 1.721 1.00 93.75 193 SER A CA 1
ATOM 1472 C C . SER A 1 193 ? -0.274 8.826 1.457 1.00 93.75 193 SER A C 1
ATOM 1474 O O . SER A 1 193 ? -1.271 8.114 1.338 1.00 93.75 193 SER A O 1
ATOM 1476 N N . THR A 1 194 ? -0.343 10.145 1.237 1.00 94.50 194 THR A N 1
ATOM 1477 C CA . THR A 1 194 ? -1.619 10.791 0.897 1.00 94.50 194 THR A CA 1
ATOM 1478 C C . THR A 1 194 ? -2.212 10.256 -0.405 1.00 94.50 194 THR A C 1
ATOM 1480 O O . THR A 1 194 ? -3.425 10.096 -0.493 1.00 94.50 194 THR A O 1
ATOM 1483 N N . ASP A 1 195 ? -1.379 9.941 -1.398 1.00 96.19 195 ASP A N 1
ATOM 1484 C CA . ASP A 1 195 ? -1.825 9.354 -2.664 1.00 96.19 195 ASP A CA 1
ATOM 1485 C C . ASP A 1 195 ? -2.315 7.903 -2.486 1.00 96.19 195 ASP A C 1
ATOM 1487 O O . ASP A 1 195 ? -3.391 7.553 -2.974 1.00 96.19 195 ASP A O 1
ATOM 1491 N N . LEU A 1 196 ? -1.616 7.079 -1.693 1.00 94.75 196 LEU A N 1
ATOM 1492 C CA . LEU A 1 196 ? -2.072 5.724 -1.345 1.00 94.75 196 LEU A CA 1
ATOM 1493 C C . LEU A 1 196 ? -3.379 5.720 -0.545 1.00 94.75 196 LEU A C 1
ATOM 1495 O O . LEU A 1 196 ? -4.206 4.813 -0.706 1.00 94.75 196 LEU A O 1
ATOM 1499 N N . HIS A 1 197 ? -3.585 6.723 0.305 1.00 94.19 197 HIS A N 1
ATOM 1500 C CA . HIS A 1 197 ? -4.836 6.908 1.030 1.00 94.19 197 HIS A CA 1
ATOM 1501 C C . HIS A 1 197 ? -5.980 7.286 0.079 1.00 94.19 197 HIS A C 1
ATOM 1503 O O . HIS A 1 197 ? -7.054 6.699 0.173 1.00 94.19 197 HIS A O 1
ATOM 1509 N N . LEU A 1 198 ? -5.752 8.179 -0.891 1.00 95.50 198 LEU A N 1
ATOM 1510 C CA . LEU A 1 198 ? -6.754 8.505 -1.915 1.00 95.50 198 LEU A CA 1
ATOM 1511 C C . LEU A 1 198 ? -7.125 7.284 -2.769 1.00 95.50 198 LEU A C 1
ATOM 1513 O O . LEU A 1 198 ? -8.307 7.061 -3.031 1.00 95.50 198 LEU A O 1
ATOM 1517 N N . LEU A 1 199 ? -6.148 6.455 -3.144 1.00 95.44 199 LEU A N 1
ATOM 1518 C CA . LEU A 1 199 ? -6.399 5.168 -3.803 1.00 95.44 199 LEU A CA 1
ATOM 1519 C C . LEU A 1 199 ? -7.264 4.242 -2.935 1.00 95.44 199 LEU A C 1
ATOM 1521 O O . LEU A 1 199 ? -8.200 3.634 -3.445 1.00 95.44 199 LEU A O 1
ATOM 1525 N N . SER A 1 200 ? -7.010 4.179 -1.620 1.00 94.19 200 SER A N 1
ATOM 1526 C CA . SER A 1 200 ? -7.828 3.398 -0.673 1.00 94.19 200 SER A CA 1
ATOM 1527 C C . SER A 1 200 ? -9.281 3.847 -0.621 1.00 94.19 200 SER A C 1
ATOM 1529 O O . SER A 1 200 ? -10.172 3.022 -0.453 1.00 94.19 200 SER A O 1
ATOM 1531 N N . LEU A 1 201 ? -9.507 5.158 -0.719 1.00 94.38 201 LEU A N 1
ATOM 1532 C CA . LEU A 1 201 ? -10.840 5.755 -0.703 1.00 94.38 201 LEU A CA 1
ATOM 1533 C C . LEU A 1 201 ? -11.589 5.549 -2.031 1.00 94.38 201 LEU A C 1
ATOM 1535 O O . LEU A 1 201 ? -12.774 5.859 -2.107 1.00 94.38 201 LEU A O 1
ATOM 1539 N N . GLY A 1 202 ? -10.921 5.023 -3.065 1.00 96.19 202 GLY A N 1
ATOM 1540 C CA . GLY A 1 202 ? -11.526 4.694 -4.356 1.00 96.19 202 GLY A CA 1
ATOM 1541 C C . GLY A 1 202 ? -11.041 5.540 -5.534 1.00 96.19 202 GLY A C 1
ATOM 1542 O O . GLY A 1 202 ? -11.672 5.523 -6.594 1.00 96.19 202 GLY A O 1
ATOM 1543 N N . ALA A 1 203 ? -9.937 6.286 -5.402 1.00 96.69 203 ALA A N 1
ATOM 1544 C CA . ALA A 1 203 ? -9.317 6.914 -6.567 1.00 96.69 203 ALA A CA 1
ATOM 1545 C C . ALA A 1 203 ? -8.862 5.840 -7.574 1.00 96.69 203 ALA A C 1
ATOM 1547 O O . ALA A 1 203 ? -8.278 4.824 -7.209 1.00 96.69 203 ALA A O 1
ATOM 1548 N N . LYS A 1 204 ? -9.122 6.072 -8.865 1.00 95.69 204 LYS A N 1
ATOM 1549 C CA . LYS A 1 204 ? -8.862 5.082 -9.929 1.00 95.69 204 LYS A CA 1
ATOM 1550 C C . LYS A 1 204 ? -7.388 4.985 -10.335 1.00 95.69 204 LYS A C 1
ATOM 1552 O O . LYS A 1 204 ? -6.986 4.003 -10.949 1.00 95.69 204 LYS A O 1
ATOM 1557 N N . SER A 1 205 ? -6.597 6.019 -10.060 1.00 95.00 205 SER A N 1
ATOM 1558 C CA . SER A 1 205 ? -5.193 6.110 -10.463 1.00 95.00 205 SER A CA 1
ATOM 1559 C C . SER A 1 205 ? -4.399 6.973 -9.490 1.00 95.00 205 SER A C 1
ATOM 1561 O O . SER A 1 205 ? -4.929 7.955 -8.974 1.00 95.00 205 SER A O 1
ATOM 1563 N N . SER A 1 206 ? -3.123 6.631 -9.305 1.00 95.25 206 SER A N 1
ATOM 1564 C CA . SER A 1 206 ? -2.157 7.409 -8.522 1.00 95.25 206 SER A CA 1
ATOM 1565 C C . SER A 1 206 ? -1.824 8.733 -9.215 1.00 95.25 206 SER A C 1
ATOM 1567 O O . SER A 1 206 ? -1.645 8.771 -10.435 1.00 95.25 206 SER A O 1
ATOM 1569 N N . ILE A 1 207 ? -1.678 9.804 -8.436 1.00 93.75 207 ILE A N 1
ATOM 1570 C CA . ILE A 1 207 ? -1.209 11.118 -8.905 1.00 93.75 207 ILE A CA 1
ATOM 1571 C C . ILE A 1 207 ? 0.279 11.061 -9.290 1.00 93.75 207 ILE A C 1
ATOM 1573 O O . ILE A 1 207 ? 0.720 11.786 -10.180 1.0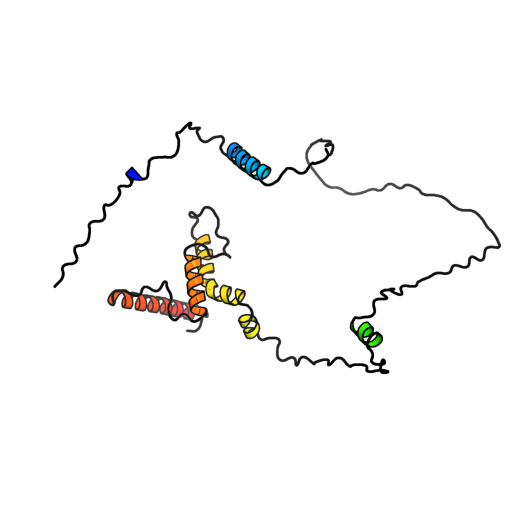0 93.75 207 ILE A O 1
ATOM 1577 N N . HIS A 1 208 ? 1.051 10.172 -8.657 1.00 93.25 208 HIS A N 1
ATOM 1578 C CA . HIS A 1 208 ? 2.485 9.998 -8.916 1.00 93.25 208 HIS A CA 1
ATOM 1579 C C . HIS A 1 208 ? 2.781 9.096 -10.120 1.00 93.25 208 HIS A C 1
ATOM 1581 O O . HIS A 1 208 ? 3.934 8.979 -10.533 1.00 93.25 208 HIS A O 1
ATOM 1587 N N . HIS A 1 209 ? 1.767 8.455 -10.709 1.00 93.31 209 HIS A N 1
ATOM 1588 C CA . HIS A 1 209 ? 1.956 7.614 -11.884 1.00 93.31 209 HIS A CA 1
ATOM 1589 C C . HIS A 1 209 ? 2.266 8.459 -13.131 1.00 93.31 209 HIS A C 1
ATOM 1591 O O . HIS A 1 209 ? 1.440 9.239 -13.613 1.00 93.31 209 HIS A O 1
ATOM 1597 N N . GLN A 1 210 ? 3.433 8.240 -13.740 1.00 94.56 210 GLN A N 1
ATOM 1598 C CA . GLN A 1 210 ? 3.814 8.924 -14.974 1.00 94.56 210 GLN A CA 1
ATOM 1599 C C . GLN A 1 210 ? 2.978 8.437 -16.172 1.00 94.56 210 GLN A C 1
ATOM 1601 O O . GLN A 1 210 ? 3.157 7.332 -16.680 1.00 94.56 210 GLN A O 1
ATOM 1606 N N . LYS A 1 211 ? 2.063 9.286 -16.662 1.00 92.88 211 LYS A N 1
ATOM 1607 C CA . LYS A 1 211 ? 1.152 8.954 -17.777 1.00 92.88 211 LYS A CA 1
ATOM 1608 C C . LYS A 1 211 ? 1.867 8.794 -19.126 1.00 92.88 211 LYS A C 1
ATOM 1610 O O . LYS A 1 211 ? 1.564 7.874 -19.883 1.00 92.88 211 LYS A O 1
ATOM 1615 N N . ASN A 1 212 ? 2.805 9.691 -19.427 1.00 95.31 212 ASN A N 1
ATOM 1616 C CA . ASN A 1 212 ? 3.493 9.742 -20.715 1.00 95.31 212 ASN A CA 1
ATOM 1617 C C . ASN A 1 212 ? 4.917 9.190 -20.570 1.00 95.31 212 ASN A C 1
ATOM 1619 O O . ASN A 1 212 ? 5.827 9.897 -20.144 1.00 95.31 212 ASN A O 1
ATOM 1623 N N . MET A 1 213 ? 5.075 7.915 -20.927 1.00 96.06 213 MET A N 1
ATOM 1624 C CA . MET A 1 213 ? 6.353 7.204 -21.043 1.00 96.06 213 MET A CA 1
ATOM 1625 C C . MET A 1 213 ? 6.464 6.593 -22.445 1.00 96.06 213 MET A C 1
ATOM 1627 O O . MET A 1 213 ? 5.475 5.982 -22.883 1.00 96.06 213 MET A O 1
ATOM 1631 N N . PRO A 1 214 ? 7.615 6.690 -23.138 1.00 97.75 214 PRO A N 1
ATOM 1632 C CA . PRO A 1 214 ? 7.850 5.969 -24.385 1.00 97.75 214 PRO A CA 1
ATOM 1633 C C . PRO A 1 214 ? 7.537 4.474 -24.234 1.00 97.75 214 PRO A C 1
ATOM 1635 O O . PRO A 1 214 ? 7.867 3.849 -23.225 1.00 97.75 214 PRO A O 1
ATOM 1638 N N . LEU A 1 215 ? 6.880 3.881 -25.237 1.00 96.12 215 LEU A N 1
ATOM 1639 C CA . LEU A 1 215 ? 6.524 2.457 -25.227 1.00 96.12 215 LEU A CA 1
ATOM 1640 C C . LEU A 1 215 ? 7.702 1.503 -24.944 1.00 96.12 215 LEU A C 1
ATOM 1642 O O . LEU A 1 215 ? 7.487 0.587 -24.144 1.00 96.12 215 LEU A O 1
ATOM 1646 N N . PRO A 1 216 ? 8.908 1.663 -25.538 1.00 97.81 216 PRO A N 1
ATOM 1647 C CA . PRO A 1 216 ? 10.012 0.740 -25.267 1.00 97.81 216 PRO A CA 1
ATOM 1648 C C . PRO A 1 216 ? 10.455 0.789 -23.802 1.00 97.81 216 PRO A C 1
ATOM 1650 O O . PRO A 1 216 ? 10.569 -0.259 -23.174 1.00 97.81 216 PRO A O 1
ATOM 1653 N N . GLU A 1 217 ? 10.602 1.982 -23.221 1.00 97.50 217 GLU A N 1
ATOM 1654 C CA . GLU A 1 217 ? 10.978 2.153 -21.811 1.00 97.50 217 GLU A CA 1
ATOM 1655 C C . GLU A 1 217 ? 9.915 1.595 -20.866 1.00 97.50 217 GLU A C 1
ATOM 1657 O O . GLU A 1 217 ? 10.227 0.905 -19.899 1.00 97.50 217 GLU A O 1
ATOM 1662 N N . ARG A 1 218 ? 8.634 1.831 -21.169 1.00 96.62 218 ARG A N 1
ATOM 1663 C CA . ARG A 1 218 ? 7.526 1.292 -20.375 1.00 96.62 218 ARG A CA 1
ATOM 1664 C C . ARG A 1 218 ? 7.541 -0.235 -20.356 1.00 96.62 218 ARG A C 1
ATOM 1666 O O . ARG A 1 218 ? 7.379 -0.835 -19.296 1.00 96.62 218 ARG A O 1
ATOM 1673 N N . ARG A 1 219 ? 7.744 -0.862 -21.521 1.00 97.44 219 ARG A N 1
ATOM 1674 C CA . ARG A 1 219 ? 7.858 -2.323 -21.641 1.00 97.44 219 ARG A CA 1
ATOM 1675 C C . ARG A 1 219 ? 9.098 -2.843 -20.919 1.00 97.44 219 ARG A C 1
ATOM 1677 O O . ARG A 1 219 ? 8.983 -3.826 -20.197 1.00 97.44 219 ARG A O 1
ATOM 1684 N N . ALA A 1 220 ? 10.238 -2.167 -21.057 1.00 97.88 220 ALA A N 1
ATOM 1685 C CA . ALA A 1 220 ? 11.482 -2.541 -20.392 1.00 97.88 220 ALA A CA 1
ATOM 1686 C C . ALA A 1 220 ? 11.364 -2.465 -18.864 1.00 97.88 220 ALA A C 1
ATOM 1688 O O . ALA A 1 220 ? 11.740 -3.410 -18.178 1.00 97.88 220 ALA A O 1
ATOM 1689 N N . ASN A 1 221 ? 10.772 -1.398 -18.323 1.00 96.50 221 ASN A N 1
ATOM 1690 C CA . ASN A 1 221 ? 10.560 -1.250 -16.882 1.00 96.50 221 ASN A CA 1
ATOM 1691 C C . ASN A 1 221 ? 9.608 -2.318 -16.335 1.00 96.50 221 ASN A C 1
ATOM 1693 O O . ASN A 1 221 ? 9.889 -2.907 -15.294 1.00 96.50 221 ASN A O 1
ATOM 1697 N N . ALA A 1 222 ? 8.520 -2.618 -17.051 1.00 96.62 222 ALA A N 1
ATOM 1698 C CA . ALA A 1 222 ? 7.601 -3.684 -16.664 1.00 96.62 222 ALA A CA 1
ATOM 1699 C C . ALA A 1 222 ? 8.265 -5.071 -16.725 1.00 96.62 222 ALA A C 1
ATOM 1701 O O . ALA A 1 222 ? 8.086 -5.872 -15.812 1.00 96.62 222 ALA A O 1
ATOM 1702 N N . ALA A 1 223 ? 9.053 -5.351 -17.768 1.00 97.94 223 ALA A N 1
ATOM 1703 C CA . ALA A 1 223 ? 9.804 -6.599 -17.891 1.00 97.94 223 ALA A CA 1
ATOM 1704 C C . ALA A 1 223 ? 10.862 -6.733 -16.786 1.00 97.94 223 ALA A C 1
ATOM 1706 O O . ALA A 1 223 ? 10.965 -7.785 -16.166 1.00 97.94 223 ALA A O 1
ATOM 1707 N N . LYS A 1 224 ? 11.591 -5.652 -16.481 1.00 98.31 224 LYS A N 1
ATOM 1708 C CA . LYS A 1 224 ? 12.578 -5.612 -15.396 1.00 98.31 224 LYS A CA 1
ATOM 1709 C C . LYS A 1 224 ? 11.929 -5.833 -14.032 1.00 98.31 224 LYS A C 1
ATOM 1711 O O . LYS A 1 224 ? 12.450 -6.615 -13.249 1.00 98.31 224 LYS A O 1
ATOM 1716 N N . ALA A 1 225 ? 10.800 -5.181 -13.754 1.00 97.12 225 ALA A N 1
ATOM 1717 C CA . ALA A 1 225 ? 10.067 -5.375 -12.505 1.00 97.12 225 ALA A CA 1
ATOM 1718 C C . ALA A 1 225 ? 9.603 -6.831 -12.346 1.00 97.12 225 ALA A C 1
ATOM 1720 O O . ALA A 1 225 ? 9.797 -7.418 -11.287 1.00 97.12 225 ALA A O 1
ATOM 1721 N N . LYS A 1 226 ? 9.077 -7.439 -13.419 1.00 96.56 226 LYS A N 1
ATOM 1722 C CA . LYS A 1 226 ? 8.697 -8.860 -13.432 1.00 96.56 226 LYS A CA 1
ATOM 1723 C C . LYS A 1 226 ? 9.887 -9.788 -13.200 1.00 96.56 226 LYS A C 1
ATOM 1725 O O . LYS A 1 226 ? 9.785 -10.678 -12.371 1.00 96.56 226 LYS A O 1
ATOM 1730 N N . ALA A 1 227 ? 11.007 -9.558 -13.884 1.00 97.88 227 ALA A N 1
ATOM 1731 C CA . ALA A 1 227 ? 12.209 -10.376 -13.731 1.00 97.88 227 ALA A CA 1
ATOM 1732 C C . ALA A 1 227 ? 12.808 -10.280 -12.317 1.00 97.88 227 ALA A C 1
ATOM 1734 O O . ALA A 1 227 ? 13.273 -11.279 -11.777 1.00 97.88 227 ALA A O 1
ATOM 1735 N N . LEU A 1 228 ? 12.785 -9.090 -11.701 1.00 97.19 228 LEU A N 1
ATOM 1736 C CA . LEU A 1 228 ? 13.227 -8.909 -10.315 1.00 97.19 228 LEU A CA 1
ATOM 1737 C C . LEU A 1 228 ? 12.325 -9.652 -9.328 1.00 97.19 228 LEU A C 1
ATOM 1739 O O . LEU A 1 228 ? 12.835 -10.299 -8.418 1.00 97.19 228 LEU A O 1
ATOM 1743 N N . GLU A 1 229 ? 11.008 -9.588 -9.517 1.00 95.56 229 GLU A N 1
ATOM 1744 C CA . GLU A 1 229 ? 10.067 -10.295 -8.650 1.00 95.56 229 GLU A CA 1
ATOM 1745 C C . GLU A 1 229 ? 10.151 -11.818 -8.845 1.00 95.56 229 GLU A C 1
ATOM 1747 O O . GLU A 1 229 ? 10.173 -12.563 -7.870 1.00 95.56 229 GLU A O 1
ATOM 1752 N N . GLU A 1 230 ? 10.282 -12.302 -10.083 1.00 96.06 230 GLU A N 1
ATOM 1753 C CA . GLU A 1 230 ? 10.499 -13.725 -10.371 1.00 96.06 230 GLU A CA 1
ATOM 1754 C C . GLU A 1 230 ? 11.777 -14.241 -9.705 1.00 96.06 230 GLU A C 1
ATOM 1756 O O . GLU A 1 230 ? 11.735 -15.275 -9.039 1.00 96.06 230 GLU A O 1
ATOM 1761 N N . LYS A 1 231 ? 12.873 -13.476 -9.794 1.00 97.38 231 LYS A N 1
ATOM 1762 C CA . LYS A 1 231 ? 14.129 -13.781 -9.108 1.00 97.38 231 LYS A CA 1
ATOM 1763 C C . LYS A 1 231 ? 13.961 -13.798 -7.582 1.00 97.38 231 LYS A C 1
ATOM 1765 O O . LYS A 1 231 ? 14.361 -14.767 -6.949 1.00 97.38 231 LYS A O 1
ATOM 1770 N N . ARG A 1 232 ? 13.300 -12.793 -6.985 1.00 96.56 232 ARG A N 1
ATOM 1771 C CA . ARG A 1 232 ? 12.995 -12.758 -5.537 1.00 96.56 232 ARG A CA 1
ATOM 1772 C C . ARG A 1 232 ? 12.208 -13.997 -5.104 1.00 96.56 232 ARG A C 1
ATOM 1774 O O . ARG A 1 232 ? 12.463 -14.545 -4.036 1.00 96.56 232 ARG A O 1
ATOM 1781 N N . ARG A 1 233 ? 11.261 -14.461 -5.925 1.00 95.81 233 ARG A N 1
ATOM 1782 C CA . ARG A 1 233 ? 10.458 -15.653 -5.623 1.00 95.81 233 ARG A CA 1
ATOM 1783 C C . ARG A 1 233 ? 11.201 -16.960 -5.837 1.00 95.81 233 ARG A C 1
ATOM 1785 O O . ARG A 1 233 ? 10.994 -17.873 -5.045 1.00 95.81 233 ARG A O 1
ATOM 1792 N N . SER A 1 234 ? 12.023 -17.085 -6.877 1.00 96.06 234 SER A N 1
ATOM 1793 C CA . SER A 1 234 ? 12.856 -18.277 -7.059 1.00 96.06 234 SER A CA 1
ATOM 1794 C C . SER A 1 234 ? 13.855 -18.407 -5.914 1.00 96.06 234 SER A C 1
ATOM 1796 O O . SER A 1 234 ? 13.938 -19.480 -5.327 1.00 96.06 234 SER A O 1
ATOM 1798 N N . GLU A 1 235 ? 14.497 -17.297 -5.531 1.00 97.56 235 GLU A N 1
ATOM 1799 C CA . GLU A 1 235 ? 15.414 -17.222 -4.387 1.00 97.56 235 GLU A CA 1
ATOM 1800 C C . GLU A 1 235 ? 14.694 -17.515 -3.060 1.00 97.56 235 GLU A C 1
ATOM 1802 O O . GLU A 1 235 ? 15.197 -18.234 -2.203 1.00 97.56 235 GLU A O 1
ATOM 1807 N N . ALA A 1 236 ? 13.470 -17.024 -2.865 1.00 97.19 236 ALA A N 1
ATOM 1808 C CA . ALA A 1 236 ? 12.704 -17.365 -1.668 1.00 97.19 236 ALA A CA 1
ATOM 1809 C C . ALA A 1 236 ? 12.305 -18.851 -1.637 1.00 97.19 236 ALA A C 1
ATOM 1811 O O . ALA A 1 236 ? 12.386 -19.482 -0.587 1.00 97.19 236 ALA A O 1
ATOM 1812 N N . ARG A 1 237 ? 11.925 -19.438 -2.782 1.00 96.06 237 ARG A N 1
ATOM 1813 C CA . ARG A 1 237 ? 11.562 -20.862 -2.888 1.00 96.06 237 ARG A CA 1
ATOM 1814 C C . ARG A 1 237 ? 12.744 -21.786 -2.618 1.00 96.06 237 ARG A C 1
ATOM 1816 O O . ARG A 1 237 ? 12.564 -22.768 -1.908 1.00 96.06 237 ARG A O 1
ATOM 1823 N N . GLU A 1 238 ? 13.924 -21.483 -3.161 1.00 97.31 238 GLU A N 1
ATOM 1824 C CA . GLU A 1 238 ? 15.133 -22.284 -2.911 1.00 97.31 238 GLU A CA 1
ATOM 1825 C C . GLU A 1 238 ? 15.603 -22.176 -1.454 1.00 97.31 238 GLU A C 1
ATOM 1827 O O . GLU A 1 238 ? 16.060 -23.164 -0.889 1.00 97.31 238 GLU A O 1
ATOM 1832 N N . ASN A 1 239 ? 15.415 -21.014 -0.819 1.00 97.69 239 ASN A N 1
ATOM 1833 C CA . ASN A 1 239 ? 15.797 -20.781 0.576 1.00 97.69 239 ASN A CA 1
ATOM 1834 C C . ASN A 1 239 ? 14.689 -21.135 1.589 1.00 97.69 239 ASN A C 1
ATOM 1836 O O . ASN A 1 239 ? 14.880 -20.964 2.791 1.00 97.69 239 ASN A O 1
ATOM 1840 N N . GLY A 1 240 ? 13.521 -21.603 1.134 1.00 96.69 240 GLY A N 1
ATOM 1841 C CA . GLY A 1 240 ? 12.392 -21.955 2.003 1.00 96.69 240 GLY A CA 1
ATOM 1842 C C . GLY A 1 240 ? 11.700 -20.768 2.695 1.00 96.69 240 GLY A C 1
ATOM 1843 O O . GLY A 1 240 ? 11.028 -20.959 3.706 1.00 96.69 240 GLY A O 1
ATOM 1844 N N . ILE A 1 241 ? 11.845 -19.546 2.173 1.00 97.56 241 ILE A N 1
ATOM 1845 C CA . ILE A 1 241 ? 11.207 -18.328 2.694 1.00 97.56 241 ILE A CA 1
ATOM 1846 C C . ILE A 1 241 ? 9.802 -18.181 2.089 1.00 97.56 241 ILE A C 1
ATOM 1848 O O . ILE A 1 241 ? 9.623 -18.209 0.870 1.00 97.56 241 ILE A O 1
ATOM 1852 N N . VAL A 1 242 ? 8.789 -17.983 2.937 1.00 96.56 242 VAL A N 1
ATOM 1853 C CA . VAL A 1 242 ? 7.401 -17.748 2.503 1.00 96.56 242 VAL A CA 1
ATOM 1854 C C . VAL A 1 242 ? 7.189 -16.262 2.199 1.00 96.56 242 VAL A C 1
ATOM 1856 O O . VAL A 1 242 ? 7.492 -15.410 3.031 1.00 96.56 242 VAL A O 1
ATOM 1859 N N . LEU A 1 243 ? 6.654 -15.956 1.014 1.00 95.25 243 LEU A N 1
ATOM 1860 C CA . LEU A 1 243 ? 6.330 -14.596 0.562 1.00 95.25 243 LEU A CA 1
ATOM 1861 C C . LEU A 1 243 ? 4.817 -14.369 0.478 1.00 95.25 243 LEU A C 1
ATOM 1863 O O . LEU A 1 243 ? 4.031 -15.320 0.464 1.00 95.25 243 LEU A O 1
ATOM 1867 N N . GLU A 1 244 ? 4.416 -13.101 0.375 1.00 93.00 244 GLU A N 1
ATOM 1868 C CA . GLU A 1 244 ? 3.040 -12.710 0.087 1.00 93.00 244 GLU A CA 1
ATOM 1869 C C . GLU A 1 244 ? 2.512 -13.329 -1.220 1.00 93.00 244 GLU A C 1
ATOM 1871 O O . GLU A 1 244 ? 3.239 -13.517 -2.202 1.00 93.00 244 GLU A O 1
ATOM 1876 N N . LYS A 1 245 ? 1.214 -13.650 -1.221 1.00 93.62 245 LYS A N 1
ATOM 1877 C CA . LYS A 1 245 ? 0.512 -14.153 -2.403 1.00 93.62 245 LYS A CA 1
ATOM 1878 C C . LYS A 1 245 ? 0.168 -12.988 -3.339 1.00 93.62 245 LYS A C 1
ATOM 1880 O O . LYS A 1 245 ? -0.235 -11.931 -2.858 1.00 93.62 245 LYS A O 1
ATOM 1885 N N . GLU A 1 246 ? 0.317 -13.207 -4.648 1.00 76.75 246 GLU A N 1
ATOM 1886 C CA . GLU A 1 246 ? -0.165 -12.286 -5.697 1.00 76.75 246 GLU A CA 1
ATOM 1887 C C . GLU A 1 246 ? -1.692 -12.167 -5.746 1.00 76.75 246 GLU A C 1
ATOM 1889 O O . GLU A 1 246 ? -2.382 -13.188 -5.494 1.00 76.75 246 GLU A O 1
#

Organism: NCBI:txid1314802

Sequence (246 aa):
MIPTTLGKRKRIARTELSRASPSPSPSIAPESGDEDIQAIFRRAFEAKFKPLAVEPKKTKMAEKEEEKVDEDEDEESDWSGISSSSDEGNNVEVIEYSATHDISEKASRAELRAFMSSKPPKPASISTLPNSKAKHTDGPTETVHLKNDLALQRLLRDSHLLSAVSSSSTATTSSTLNPPNPLTLTGSLRHKSTDLHLLSLGAKSSIHHQKNMPLPERRANAAKAKALEEKRRSEARENGIVLEKE